Protein AF-A0A2T5PGL6-F1 (afdb_monomer)

Foldseek 3Di:
DPPPVVVVVVPPPPPPPPPDPDPPDCDVVNLVLLVVLVVLLVVLAQCACVQPVDPVSVVVQSVVLSVLCSNLVPDDVQLQVQLSVVSNVDPHNYGDRSNVSNVSSQDACVNVVHDHLVVLLVLLQQCLPPVNVLVRDHPFLLSVQLSVVLPSVCSNPDDPVVNSVSSVVSSSVSSRCVSVVHDHDGDDNNDDPDPDPDDPVVVVVVVVVVVCVVVVPDDD

pLDDT: mean 80.49, std 16.47, range [32.88, 95.62]

Mean predicted aligned error: 13.33 Å

Organism: Ectopseudomonas oleovorans (NCBI:txid301)

InterPro domains:
  IPR009731 Replication P-like [PF06992] (32-185)

Structure (mmCIF, N/CA/C/O backbone):
data_AF-A0A2T5PGL6-F1
#
_entry.id   AF-A0A2T5PGL6-F1
#
loop_
_atom_site.group_PDB
_atom_site.id
_atom_site.type_symbol
_atom_site.label_atom_id
_atom_site.label_alt_id
_atom_site.label_comp_id
_atom_site.label_asym_id
_atom_site.label_entity_id
_atom_site.label_seq_id
_atom_site.pdbx_PDB_ins_code
_atom_site.Cartn_x
_atom_site.Cartn_y
_atom_site.Cartn_z
_atom_site.occupancy
_atom_site.B_iso_or_equiv
_atom_site.auth_seq_id
_atom_site.auth_comp_id
_atom_site.auth_asym_id
_atom_site.auth_atom_id
_atom_site.pdbx_PDB_model_num
ATOM 1 N N . MET A 1 1 ? -2.803 -34.827 -37.663 1.00 51.19 1 MET A N 1
ATOM 2 C CA . MET A 1 1 ? -2.900 -34.856 -36.186 1.00 51.19 1 MET A CA 1
ATOM 3 C C . MET A 1 1 ? -2.126 -33.679 -35.578 1.00 51.19 1 MET A C 1
ATOM 5 O O . MET A 1 1 ? -1.251 -33.883 -34.753 1.00 51.19 1 MET A O 1
ATOM 9 N N . SER A 1 2 ? -2.423 -32.438 -35.993 1.00 50.16 2 SER A N 1
ATOM 10 C CA . SER A 1 2 ? -1.622 -31.255 -35.600 1.00 50.16 2 SER A CA 1
ATOM 11 C C . SER A 1 2 ? -2.455 -29.997 -35.328 1.00 50.16 2 SER A C 1
ATOM 13 O O . SER A 1 2 ? -1.902 -28.914 -35.253 1.00 50.16 2 SER A O 1
ATOM 15 N N . ARG A 1 3 ? -3.782 -30.121 -35.177 1.00 48.41 3 ARG A N 1
ATOM 16 C CA . ARG A 1 3 ? -4.683 -28.993 -34.851 1.00 48.41 3 ARG A CA 1
ATOM 17 C C . ARG A 1 3 ? -5.413 -29.131 -33.510 1.00 48.41 3 ARG A C 1
ATOM 19 O O . ARG A 1 3 ? -6.176 -28.250 -33.147 1.00 48.41 3 ARG A O 1
ATOM 26 N N . VAL A 1 4 ? -5.174 -30.217 -32.773 1.00 45.03 4 VAL A N 1
ATOM 27 C CA . VAL A 1 4 ? -5.806 -30.458 -31.460 1.00 45.03 4 VAL A CA 1
ATOM 28 C C . VAL A 1 4 ? -4.902 -29.992 -30.304 1.00 45.03 4 VAL A C 1
ATOM 30 O O . VAL A 1 4 ? -5.394 -29.662 -29.237 1.00 45.03 4 VAL A O 1
ATOM 33 N N . ILE A 1 5 ? -3.591 -29.845 -30.538 1.00 44.78 5 ILE A N 1
ATOM 34 C CA . ILE A 1 5 ? -2.598 -29.517 -29.495 1.00 44.78 5 ILE A CA 1
ATOM 35 C C . ILE A 1 5 ? -2.483 -27.993 -29.243 1.00 44.78 5 ILE A C 1
ATOM 37 O O . ILE A 1 5 ? -2.007 -27.566 -28.194 1.00 44.78 5 ILE A O 1
ATOM 41 N N . GLU A 1 6 ? -2.951 -27.140 -30.162 1.00 44.28 6 GLU A N 1
ATOM 42 C CA . GLU A 1 6 ? -2.894 -25.674 -29.989 1.00 44.28 6 GLU A CA 1
ATOM 43 C C . GLU A 1 6 ? -4.063 -25.094 -29.180 1.00 44.28 6 GLU A C 1
ATOM 45 O O . GLU A 1 6 ? -3.918 -24.026 -28.590 1.00 44.28 6 GLU A O 1
ATOM 50 N N . LEU A 1 7 ? -5.194 -25.801 -29.078 1.00 40.72 7 LEU A N 1
ATOM 51 C CA . LEU A 1 7 ? -6.359 -25.322 -28.323 1.00 40.72 7 LEU A CA 1
ATOM 52 C C . LEU A 1 7 ? -6.262 -25.619 -26.817 1.00 40.72 7 LEU A C 1
ATOM 54 O O . LEU A 1 7 ? -6.782 -24.850 -26.013 1.00 40.72 7 LEU A O 1
ATOM 58 N N . GLU A 1 8 ? -5.520 -26.652 -26.408 1.00 38.44 8 GLU A N 1
ATOM 59 C CA . GLU A 1 8 ? -5.299 -26.964 -24.984 1.00 38.44 8 GLU A CA 1
ATOM 60 C C . GLU A 1 8 ? -4.282 -26.028 -24.306 1.00 38.44 8 GLU A C 1
ATOM 62 O O . GLU A 1 8 ? -4.299 -25.864 -23.087 1.00 38.44 8 GLU A O 1
ATOM 67 N N . ARG A 1 9 ? -3.430 -25.337 -25.077 1.00 43.41 9 ARG A N 1
ATOM 68 C CA . ARG A 1 9 ? -2.459 -24.369 -24.532 1.00 43.41 9 ARG A CA 1
ATOM 69 C C . ARG A 1 9 ? -3.067 -23.010 -24.174 1.00 43.41 9 ARG A C 1
ATOM 71 O O . ARG A 1 9 ? -2.476 -22.287 -23.376 1.00 43.41 9 ARG A O 1
ATOM 78 N N . ALA A 1 10 ? -4.242 -22.674 -24.703 1.00 38.12 10 ALA A N 1
ATOM 79 C CA . ALA A 1 10 ? -4.911 -21.398 -24.432 1.00 38.12 10 ALA A CA 1
ATOM 80 C C . ALA A 1 10 ? -5.815 -21.422 -23.182 1.00 38.12 10 ALA A C 1
ATOM 82 O O . ALA A 1 10 ? -6.184 -20.366 -22.676 1.00 38.12 10 ALA A O 1
ATOM 83 N N . ALA A 1 11 ? -6.145 -22.604 -22.651 1.00 35.25 11 ALA A N 1
ATOM 84 C CA . ALA A 1 11 ? -7.050 -22.745 -21.507 1.00 35.25 11 ALA A CA 1
ATOM 85 C C . ALA A 1 11 ? -6.356 -22.650 -20.133 1.00 35.25 11 ALA A C 1
ATOM 87 O O . ALA A 1 11 ? -7.033 -22.528 -19.117 1.00 35.25 11 ALA A O 1
ATOM 88 N N . ASN A 1 12 ? -5.018 -22.664 -20.079 1.00 35.62 12 ASN A N 1
ATOM 89 C CA . ASN A 1 12 ? -4.274 -22.777 -18.816 1.00 35.62 12 ASN A CA 1
ATOM 90 C C . ASN A 1 12 ? -3.687 -21.449 -18.288 1.00 35.62 12 ASN A C 1
ATOM 92 O O . ASN A 1 12 ? -2.804 -21.455 -17.435 1.00 35.62 12 ASN A O 1
ATOM 96 N N . LEU A 1 13 ? -4.160 -20.301 -18.792 1.00 41.66 13 LEU A N 1
ATOM 97 C CA . LEU A 1 13 ? -3.707 -18.959 -18.379 1.00 41.66 13 LEU A CA 1
ATOM 98 C C . LEU A 1 13 ? -4.723 -18.187 -17.517 1.00 41.66 13 LEU A C 1
ATOM 100 O O . LEU A 1 13 ? -4.484 -17.032 -17.174 1.00 41.66 13 LEU A O 1
ATOM 104 N N . VAL A 1 14 ? -5.834 -18.813 -17.115 1.00 40.72 14 VAL A N 1
ATOM 105 C CA . VAL A 1 14 ? -6.852 -18.190 -16.248 1.00 40.72 14 VAL A CA 1
ATOM 106 C C . VAL A 1 14 ? -7.160 -19.100 -15.061 1.00 40.72 14 VAL A C 1
ATOM 108 O O . VAL A 1 14 ? -8.258 -19.622 -14.930 1.00 40.72 14 VAL A O 1
ATOM 111 N N . ALA A 1 15 ? -6.176 -19.323 -14.189 1.00 37.81 15 ALA A N 1
ATOM 112 C CA . ALA A 1 15 ? -6.417 -19.950 -12.886 1.00 37.81 15 ALA A CA 1
ATOM 113 C C . ALA A 1 15 ? -5.303 -19.649 -11.869 1.00 37.81 15 ALA A C 1
ATOM 115 O O . ALA A 1 15 ? -4.830 -20.538 -11.171 1.00 37.81 15 ALA A O 1
ATOM 116 N N . THR A 1 16 ? -4.897 -18.384 -11.733 1.00 36.03 16 THR A N 1
ATOM 117 C CA . THR A 1 16 ? -4.175 -17.932 -10.528 1.00 36.03 16 THR A CA 1
ATOM 118 C C . THR A 1 16 ? -5.110 -17.100 -9.658 1.00 36.03 16 THR A C 1
ATOM 120 O O . THR A 1 16 ? -4.801 -15.983 -9.250 1.00 36.03 16 THR A O 1
ATOM 123 N N . SER A 1 17 ? -6.304 -17.629 -9.377 1.00 34.47 17 SER A N 1
ATOM 124 C CA . SER A 1 17 ? -7.109 -17.129 -8.267 1.00 34.47 17 SER A CA 1
ATOM 125 C C . SER A 1 17 ? -6.422 -17.572 -6.978 1.00 34.47 17 SER A C 1
ATOM 127 O O . SER A 1 17 ? -6.567 -18.717 -6.550 1.00 34.47 17 SER A O 1
ATOM 129 N N . LYS A 1 18 ? -5.631 -16.666 -6.390 1.00 34.81 18 LYS A N 1
ATOM 130 C CA . LYS A 1 18 ? -5.120 -16.776 -5.019 1.00 34.81 18 LYS A CA 1
ATOM 131 C C . LYS A 1 18 ? -6.277 -17.281 -4.140 1.00 34.81 18 LYS A C 1
ATOM 133 O O . LYS A 1 18 ? -7.328 -16.635 -4.154 1.00 34.81 18 LYS A O 1
ATOM 138 N N . PRO A 1 19 ? -6.153 -18.432 -3.451 1.00 32.88 19 PRO A N 1
ATOM 139 C CA . PRO A 1 19 ? -7.242 -18.936 -2.632 1.00 32.88 19 PRO A CA 1
ATOM 140 C C . PRO A 1 19 ? -7.585 -17.863 -1.603 1.00 32.88 19 PRO A C 1
ATOM 142 O O . PRO A 1 19 ? -6.722 -17.399 -0.855 1.00 32.88 19 PRO A O 1
ATOM 145 N N . MET A 1 20 ? -8.843 -17.422 -1.633 1.00 34.47 20 MET A N 1
ATOM 146 C CA . MET A 1 20 ? -9.409 -16.526 -0.634 1.00 34.47 20 MET A CA 1
ATOM 147 C C . MET A 1 20 ? -9.112 -17.152 0.733 1.00 34.47 20 MET A C 1
ATOM 149 O O . MET A 1 20 ? -9.425 -18.335 0.908 1.00 34.47 20 MET A O 1
ATOM 153 N N . PRO A 1 21 ? -8.450 -16.447 1.670 1.00 42.75 21 PRO A N 1
ATOM 154 C CA . PRO A 1 21 ? -8.055 -17.068 2.920 1.00 42.75 21 PRO A CA 1
ATOM 155 C C . PRO A 1 21 ? -9.317 -17.572 3.614 1.00 42.75 21 PRO A C 1
ATOM 157 O O . PRO A 1 21 ? -10.236 -16.803 3.907 1.00 42.75 21 PRO A O 1
ATOM 160 N N . ALA A 1 22 ? -9.368 -18.893 3.814 1.00 43.53 22 ALA A N 1
ATOM 161 C CA . ALA A 1 22 ? -10.395 -19.556 4.595 1.00 43.53 22 ALA A CA 1
ATOM 162 C C . ALA A 1 22 ? -10.584 -18.782 5.900 1.00 43.53 22 ALA A C 1
ATOM 164 O O . ALA A 1 22 ? -9.604 -18.317 6.480 1.00 43.53 22 ALA A O 1
ATOM 165 N N . ARG A 1 23 ? -11.846 -18.625 6.312 1.00 45.38 23 ARG A N 1
ATOM 166 C CA . ARG A 1 23 ? -12.312 -17.878 7.488 1.00 45.38 23 ARG A CA 1
ATOM 167 C C . ARG A 1 23 ? -11.459 -18.245 8.713 1.00 45.38 23 ARG A C 1
ATOM 169 O O . ARG A 1 23 ? -11.779 -19.189 9.430 1.00 45.38 23 ARG A O 1
ATOM 176 N N . ARG A 1 24 ? -10.333 -17.548 8.904 1.00 55.72 24 ARG A N 1
ATOM 177 C CA . ARG A 1 24 ? -9.381 -17.797 9.989 1.00 55.72 24 ARG A CA 1
ATOM 178 C C . ARG A 1 24 ? -10.130 -17.487 11.271 1.00 55.72 24 ARG A C 1
ATOM 180 O O . ARG A 1 24 ? -10.604 -16.365 11.450 1.00 55.72 24 ARG A O 1
ATOM 187 N N . GLN A 1 25 ? -10.312 -18.502 12.110 1.00 47.00 25 GLN A N 1
ATOM 188 C CA . GLN A 1 25 ? -10.822 -18.289 13.455 1.00 47.00 25 GLN A CA 1
ATOM 189 C C . GLN A 1 25 ? -9.898 -17.271 14.125 1.00 47.00 25 GLN A C 1
ATOM 191 O O . GLN A 1 25 ? -8.678 -17.352 13.990 1.00 47.00 25 GLN A O 1
ATOM 196 N N . VAL A 1 26 ? -10.500 -16.249 14.727 1.00 56.16 26 VAL A N 1
ATOM 197 C CA . VAL A 1 26 ? -9.771 -15.158 15.370 1.00 56.16 26 VAL A CA 1
ATOM 198 C C . VAL A 1 26 ? -9.035 -15.768 16.552 1.00 56.16 26 VAL A C 1
ATOM 200 O O . VAL A 1 26 ? -9.666 -16.137 17.537 1.00 56.16 26 VAL A O 1
ATOM 203 N N . ASP A 1 27 ? -7.724 -15.921 16.414 1.00 64.25 27 ASP A N 1
ATOM 204 C CA . ASP A 1 27 ? -6.874 -16.471 17.461 1.00 64.25 27 ASP A CA 1
ATOM 205 C C . ASP A 1 27 ? -6.864 -15.527 18.676 1.00 64.25 27 ASP A C 1
ATOM 207 O O . ASP A 1 27 ? -6.972 -14.305 18.520 1.00 64.25 27 ASP A O 1
ATOM 211 N N . GLU A 1 28 ? -6.727 -16.058 19.889 1.00 65.56 28 GLU A N 1
ATOM 212 C CA . GLU A 1 28 ? -6.801 -15.267 21.129 1.00 65.56 28 GLU A CA 1
ATOM 213 C C . GLU A 1 28 ? -5.708 -14.183 21.177 1.00 65.56 28 GLU A C 1
ATOM 215 O O . GLU A 1 28 ? -5.952 -13.043 21.587 1.00 65.56 28 GLU A O 1
ATOM 220 N N . ALA A 1 29 ? -4.544 -14.486 20.596 1.00 69.00 29 ALA A N 1
ATOM 221 C CA . ALA A 1 29 ? -3.459 -13.536 20.368 1.00 69.00 29 ALA A CA 1
ATOM 222 C C . ALA A 1 29 ? -3.882 -12.330 19.501 1.00 69.00 29 ALA A 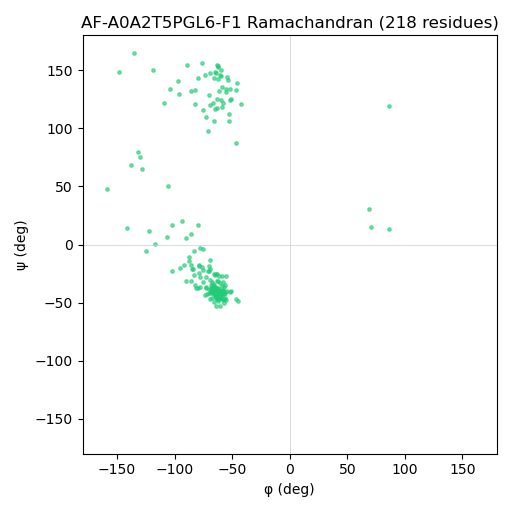C 1
ATOM 224 O O . ALA A 1 29 ? -3.480 -11.196 19.767 1.00 69.00 29 ALA A O 1
ATOM 225 N N . THR A 1 30 ? -4.755 -12.536 18.507 1.00 73.75 30 THR A N 1
ATOM 226 C CA . THR A 1 30 ? -5.302 -11.447 17.674 1.00 73.75 30 THR A CA 1
ATOM 227 C C . THR A 1 30 ? -6.187 -10.525 18.513 1.00 73.75 30 THR A C 1
ATOM 229 O O . THR A 1 30 ? -6.158 -9.303 18.360 1.00 73.75 30 THR A O 1
ATOM 232 N N . GLY A 1 31 ? -6.953 -11.101 19.443 1.00 78.75 31 GLY A N 1
ATOM 233 C CA . GLY A 1 31 ? -7.796 -10.351 20.367 1.00 78.75 31 GLY A CA 1
ATOM 234 C C . GLY A 1 31 ? -6.999 -9.425 21.288 1.00 78.75 31 GLY A C 1
ATOM 235 O O . GLY A 1 31 ? -7.444 -8.295 21.512 1.00 78.75 31 GLY A O 1
ATOM 236 N N . ALA A 1 32 ? -5.849 -9.877 21.794 1.00 84.19 32 ALA A N 1
ATOM 237 C CA . ALA A 1 32 ? -4.949 -9.078 22.627 1.00 84.19 32 ALA A CA 1
ATOM 238 C C . ALA A 1 32 ? -4.338 -7.899 21.854 1.00 84.19 32 ALA A C 1
ATOM 240 O O . ALA A 1 32 ? -4.471 -6.757 22.290 1.00 84.19 32 ALA A O 1
ATOM 241 N N . VAL A 1 33 ? -3.791 -8.145 20.658 1.00 85.94 33 VAL A N 1
ATOM 242 C CA . VAL A 1 33 ? -3.203 -7.084 19.816 1.00 85.94 33 VAL A CA 1
ATOM 243 C C . VAL A 1 33 ? -4.231 -6.001 19.488 1.00 85.94 33 VAL A C 1
ATOM 245 O O . VAL A 1 33 ? -3.937 -4.812 19.575 1.00 85.94 33 VAL A O 1
ATOM 248 N N . VAL A 1 34 ? -5.467 -6.387 19.158 1.00 88.62 34 VAL A N 1
ATOM 249 C CA . VAL A 1 34 ? -6.530 -5.412 18.873 1.00 88.62 34 VAL A CA 1
ATOM 250 C C . VAL A 1 34 ? -6.907 -4.594 20.112 1.00 88.62 34 VAL A C 1
ATOM 252 O O . VAL A 1 34 ? -7.203 -3.408 19.988 1.00 88.62 34 VAL A O 1
ATOM 255 N N . ASN A 1 35 ? -6.881 -5.188 21.305 1.00 91.00 35 ASN A N 1
ATOM 256 C CA . ASN A 1 35 ? -7.110 -4.438 22.541 1.00 91.00 35 ASN A CA 1
ATOM 257 C C . ASN A 1 35 ? -6.016 -3.405 22.800 1.00 91.00 35 ASN A C 1
ATOM 259 O O . ASN A 1 35 ? -6.330 -2.283 23.194 1.00 91.00 35 ASN A O 1
ATOM 263 N N . ASP A 1 36 ? -4.757 -3.763 22.558 1.00 90.81 36 ASP A N 1
ATOM 264 C CA . ASP A 1 36 ? -3.645 -2.827 22.705 1.00 90.81 36 ASP A CA 1
ATOM 265 C C . ASP A 1 36 ? -3.747 -1.687 21.687 1.00 90.81 36 ASP A C 1
ATOM 267 O O . ASP A 1 36 ? -3.580 -0.526 22.051 1.00 90.81 36 ASP A O 1
ATOM 271 N N . VAL A 1 37 ? -4.150 -1.988 20.447 1.00 91.38 37 VAL A N 1
ATOM 272 C CA . VAL A 1 37 ? -4.460 -0.966 19.434 1.00 91.38 37 VAL A CA 1
ATOM 273 C C . VAL A 1 37 ? -5.556 -0.020 19.918 1.00 91.38 37 VAL A C 1
ATOM 275 O O . VAL A 1 37 ? -5.397 1.193 19.835 1.00 91.38 37 VAL A O 1
ATOM 278 N N . ILE A 1 38 ? -6.662 -0.540 20.454 1.00 92.00 38 ILE A N 1
ATOM 279 C CA . ILE A 1 38 ? -7.749 0.298 20.980 1.00 92.00 38 ILE A CA 1
ATOM 280 C C . ILE A 1 38 ? -7.254 1.178 22.135 1.00 92.00 38 ILE A C 1
ATOM 282 O O . ILE A 1 38 ? -7.606 2.356 22.186 1.00 92.00 38 ILE A O 1
ATOM 286 N N . ARG A 1 39 ? -6.407 0.647 23.026 1.00 91.88 39 ARG A N 1
ATOM 287 C CA . ARG A 1 39 ? -5.813 1.415 24.129 1.00 91.88 39 ARG A CA 1
ATOM 288 C C . ARG A 1 39 ? -4.924 2.552 23.615 1.00 91.88 39 ARG A C 1
ATOM 290 O O . ARG A 1 39 ? -5.033 3.671 24.105 1.00 91.88 39 ARG A O 1
ATOM 297 N N . GLU A 1 40 ? -4.093 2.297 22.607 1.00 91.75 40 GLU A N 1
ATOM 298 C CA . GLU A 1 40 ? -3.277 3.33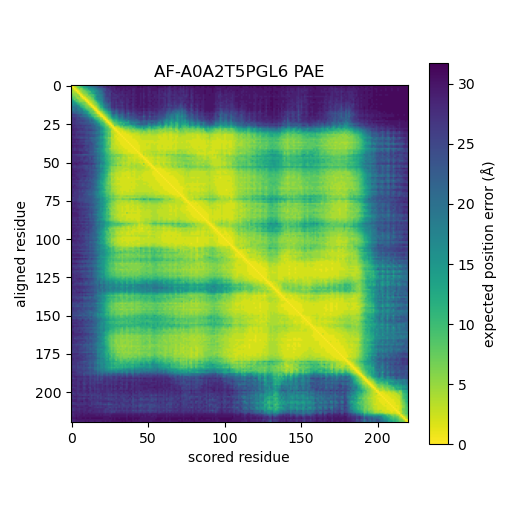4 21.957 1.00 91.75 40 GLU A CA 1
ATOM 299 C C . GLU A 1 40 ? -4.148 4.405 21.282 1.00 91.75 40 GLU A C 1
ATOM 301 O O . GLU A 1 40 ? -3.864 5.596 21.404 1.00 91.75 40 GLU A O 1
ATOM 306 N N . LEU A 1 41 ? -5.252 4.019 20.629 1.00 91.50 41 LEU A N 1
ATOM 307 C CA . LEU A 1 41 ? -6.203 4.981 20.058 1.00 91.50 41 LEU A CA 1
ATOM 308 C C . LEU A 1 41 ? -6.827 5.865 21.148 1.00 91.50 41 LEU A C 1
ATOM 310 O O . LEU A 1 41 ? -6.934 7.074 20.970 1.00 91.50 41 LEU A O 1
ATOM 314 N N . GLN A 1 42 ? -7.200 5.294 22.292 1.00 91.12 42 GLN A N 1
ATOM 315 C CA . GLN A 1 42 ? -7.724 6.067 23.423 1.00 91.12 42 GLN A CA 1
ATOM 316 C C . GLN A 1 42 ? -6.691 7.035 24.021 1.00 91.12 42 GLN A C 1
ATOM 318 O O . GLN A 1 42 ? -7.084 8.034 24.621 1.00 91.12 42 GLN A O 1
ATOM 323 N N . ALA A 1 43 ? -5.394 6.752 23.866 1.00 90.38 43 ALA A N 1
ATOM 324 C CA . ALA A 1 43 ? -4.317 7.640 24.293 1.00 90.38 43 ALA A CA 1
ATOM 325 C C . ALA A 1 43 ? -4.016 8.752 23.271 1.00 90.38 43 ALA A C 1
ATOM 327 O O . ALA A 1 43 ? -3.674 9.863 23.668 1.00 90.38 43 ALA A O 1
ATOM 328 N N . CYS A 1 44 ? -4.138 8.469 21.968 1.00 88.69 44 CYS A N 1
ATOM 329 C CA . CYS A 1 44 ? -3.839 9.438 20.906 1.00 88.69 44 CYS A CA 1
ATOM 330 C C . CYS A 1 44 ? -4.974 10.446 20.673 1.00 88.69 44 CYS A C 1
ATOM 332 O O . CYS A 1 44 ? -4.711 11.608 20.382 1.00 88.69 44 CYS A O 1
ATOM 334 N N . TYR A 1 45 ? -6.229 10.006 20.776 1.00 90.06 45 TYR A N 1
ATOM 335 C CA . TYR A 1 45 ? -7.403 10.811 20.434 1.00 90.06 45 TYR A CA 1
ATOM 336 C C . TYR A 1 45 ? -8.088 11.309 21.700 1.00 90.06 45 TYR A C 1
ATOM 338 O O . TYR A 1 45 ? -8.317 10.525 22.604 1.00 90.06 45 TYR A O 1
ATOM 346 N N . THR A 1 46 ? -8.465 12.582 21.795 1.00 89.31 46 THR A N 1
ATOM 347 C CA . THR A 1 46 ? -9.099 13.135 23.011 1.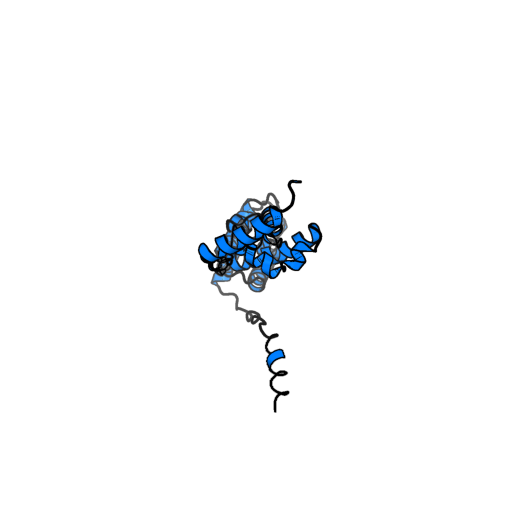00 89.31 46 THR A CA 1
ATOM 348 C C . THR A 1 46 ? -10.616 12.915 23.032 1.00 89.31 46 THR A C 1
ATOM 350 O O . THR A 1 46 ? -11.198 12.688 24.094 1.00 89.31 46 THR A O 1
ATOM 353 N N . ALA A 1 47 ? -11.268 12.899 21.865 1.00 91.19 47 ALA A N 1
ATOM 354 C CA . ALA A 1 47 ? -12.718 12.750 21.722 1.00 91.19 47 ALA A CA 1
ATOM 355 C C . ALA A 1 47 ? -13.172 11.293 21.499 1.00 91.19 47 ALA A C 1
ATOM 357 O O . ALA A 1 47 ? -14.288 11.050 21.034 1.00 91.19 47 ALA A O 1
ATOM 358 N N . TRP A 1 48 ? -12.355 10.292 21.854 1.00 87.62 48 TRP A N 1
ATOM 359 C CA . TRP A 1 48 ? -12.698 8.874 21.651 1.00 87.62 48 TRP A CA 1
ATOM 360 C C . TRP A 1 48 ? -14.006 8.462 22.344 1.00 87.62 48 TRP A C 1
ATOM 362 O O . TRP A 1 48 ? -14.746 7.636 21.813 1.00 87.62 48 TRP A O 1
ATOM 372 N N . ARG A 1 49 ? -14.337 9.074 23.492 1.00 88.75 49 ARG A N 1
ATOM 373 C CA . ARG A 1 49 ? -15.586 8.810 24.234 1.00 88.75 49 ARG A CA 1
ATOM 374 C C . ARG A 1 49 ? -16.843 9.184 23.453 1.00 88.75 49 ARG A C 1
ATOM 376 O O . ARG A 1 49 ? -17.896 8.618 23.708 1.00 88.75 49 ARG A O 1
ATOM 383 N N . GLN A 1 50 ? -16.749 10.119 22.507 1.00 89.50 50 GLN A N 1
ATOM 384 C CA . GLN A 1 50 ? -17.878 10.457 21.638 1.00 89.50 50 GLN A CA 1
ATOM 385 C C . GLN A 1 50 ? -18.105 9.379 20.571 1.00 89.50 50 GLN A C 1
ATOM 387 O O . GLN A 1 50 ? -19.242 9.126 20.187 1.00 89.50 50 GLN A O 1
ATOM 392 N N . ALA A 1 51 ? -17.036 8.716 20.117 1.00 85.12 51 ALA A N 1
ATOM 393 C CA . ALA A 1 51 ? -17.125 7.610 19.166 1.00 85.12 51 ALA A CA 1
ATOM 394 C C . ALA A 1 51 ? -17.567 6.296 19.837 1.00 85.12 51 ALA A C 1
ATOM 396 O O . ALA A 1 51 ? -18.323 5.527 19.242 1.00 85.12 51 ALA A O 1
ATOM 397 N N . TRP A 1 52 ? -17.112 6.047 21.071 1.00 89.62 52 TRP A N 1
ATOM 398 C CA . TRP A 1 52 ? -17.419 4.841 21.850 1.00 89.62 52 TRP A CA 1
ATOM 399 C C . TRP A 1 52 ? -17.859 5.213 23.278 1.00 89.62 52 TRP A C 1
ATOM 401 O O . TRP A 1 52 ? -17.043 5.161 24.202 1.00 89.62 52 TRP A O 1
ATOM 411 N N . PRO A 1 53 ? -19.126 5.627 23.467 1.00 88.06 53 PRO A N 1
ATOM 412 C CA . PRO A 1 53 ? -19.622 6.095 24.763 1.00 88.06 53 PRO A CA 1
ATOM 413 C C . PRO A 1 53 ? -19.818 4.972 25.790 1.00 88.06 53 PRO A C 1
ATOM 415 O O . PRO A 1 53 ? -19.726 5.221 26.990 1.00 88.06 53 PRO A O 1
ATOM 418 N N . ASP A 1 54 ? -20.085 3.749 25.334 1.00 93.06 54 ASP A N 1
ATOM 419 C CA . ASP A 1 54 ? -20.371 2.590 26.174 1.00 93.06 54 ASP A CA 1
ATOM 420 C C . ASP A 1 54 ? -19.616 1.332 25.713 1.00 93.06 54 ASP A C 1
ATOM 422 O O . ASP A 1 54 ? -19.135 1.231 24.577 1.00 93.06 54 ASP A O 1
ATOM 426 N N . ASP A 1 55 ? -19.559 0.326 26.589 1.00 90.06 55 ASP A N 1
ATOM 427 C CA . ASP A 1 55 ? -18.859 -0.931 26.310 1.00 90.06 55 ASP A CA 1
ATOM 428 C C . ASP A 1 55 ? -19.448 -1.689 25.113 1.00 90.06 55 ASP A C 1
ATOM 430 O O . ASP A 1 55 ? -18.723 -2.431 24.442 1.00 90.06 55 ASP A O 1
ATOM 434 N N . LYS A 1 56 ? -20.743 -1.527 24.789 1.00 92.31 56 LYS A N 1
ATOM 435 C CA . LYS A 1 56 ? -21.312 -2.178 23.597 1.00 92.31 56 LYS A CA 1
ATOM 436 C C . LYS A 1 56 ? -20.795 -1.512 22.328 1.00 92.31 56 LYS A C 1
ATOM 438 O O . LYS A 1 56 ? -20.419 -2.236 21.404 1.00 92.31 56 LYS A O 1
ATOM 443 N N . ALA A 1 57 ? -20.719 -0.179 22.283 1.00 90.62 57 ALA A N 1
ATOM 444 C CA . ALA A 1 57 ? -20.136 0.547 21.154 1.00 90.62 57 ALA A CA 1
ATOM 445 C C . ALA A 1 57 ? -18.651 0.205 20.960 1.00 90.62 57 ALA A C 1
ATOM 447 O O . ALA A 1 57 ? -18.226 -0.083 19.837 1.00 90.62 57 ALA A O 1
ATOM 448 N N . LEU A 1 58 ? -17.876 0.139 22.049 1.00 91.25 58 LEU A N 1
ATOM 449 C CA . LEU A 1 58 ? -16.463 -0.238 21.991 1.00 91.25 58 LEU A CA 1
ATOM 450 C C . LEU A 1 58 ? -16.278 -1.677 21.483 1.00 91.25 58 LEU A C 1
ATOM 452 O O . LEU A 1 58 ? -15.460 -1.936 20.598 1.00 91.25 58 LEU A O 1
ATOM 456 N N . ASN A 1 59 ? -17.086 -2.620 21.977 1.00 91.69 59 ASN A N 1
ATOM 457 C CA . ASN A 1 59 ? -17.053 -4.009 21.517 1.00 91.69 59 ASN A CA 1
ATOM 458 C C . ASN A 1 59 ? -17.516 -4.164 20.060 1.00 91.69 59 ASN A C 1
ATOM 460 O O . ASN A 1 59 ? -16.990 -5.014 19.334 1.00 91.69 59 ASN A O 1
ATOM 464 N N . ALA A 1 60 ? -18.474 -3.354 19.604 1.00 92.06 60 ALA A N 1
ATOM 465 C CA . ALA A 1 60 ? -18.887 -3.322 18.204 1.00 92.06 60 ALA A 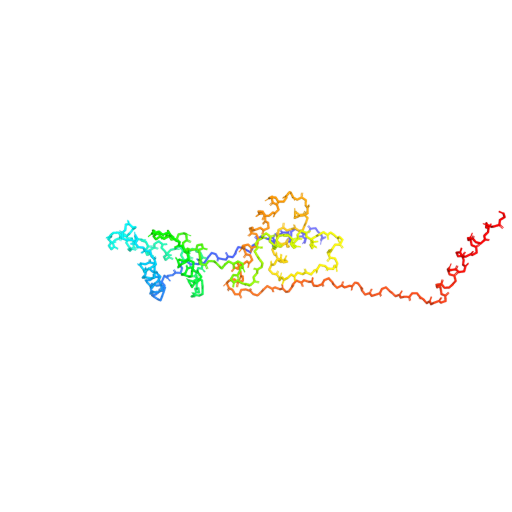CA 1
ATOM 466 C C . ALA A 1 60 ? -17.742 -2.836 17.301 1.00 92.06 60 ALA A C 1
ATOM 468 O O . ALA A 1 60 ? -17.456 -3.467 16.279 1.00 92.06 60 ALA A O 1
ATOM 469 N N . TYR A 1 61 ? -17.032 -1.780 17.713 1.00 91.88 61 TYR A N 1
ATOM 470 C CA . TYR A 1 61 ? -15.837 -1.315 17.014 1.00 91.88 61 TYR A CA 1
ATOM 471 C C . TYR A 1 61 ? -14.741 -2.381 16.996 1.00 91.88 61 TYR A C 1
ATOM 473 O O . TYR A 1 61 ? -14.215 -2.685 15.929 1.00 91.88 61 TYR A O 1
ATOM 481 N N . ARG A 1 62 ? -14.458 -3.025 18.135 1.00 91.44 62 ARG A N 1
ATOM 482 C CA . ARG A 1 62 ? -13.478 -4.117 18.231 1.00 91.44 62 ARG A CA 1
ATOM 483 C C . ARG A 1 62 ? -13.780 -5.250 17.251 1.00 91.44 62 ARG A C 1
ATOM 485 O O . ARG A 1 62 ? -12.890 -5.682 16.524 1.00 91.44 62 ARG A O 1
ATOM 492 N N . LYS A 1 63 ? -15.033 -5.715 17.192 1.00 91.38 63 LYS A N 1
ATOM 493 C CA . LYS A 1 63 ? -15.461 -6.756 16.240 1.00 91.38 63 LYS A CA 1
ATOM 494 C C . LYS A 1 63 ? -15.287 -6.305 14.791 1.00 91.38 63 LYS A C 1
ATOM 496 O O . LYS A 1 63 ? -14.794 -7.076 13.971 1.00 91.38 63 LYS A O 1
ATOM 501 N N . SER A 1 64 ? -15.670 -5.065 14.488 1.00 92.00 64 SER A N 1
ATOM 502 C CA . SER A 1 64 ? -15.484 -4.467 13.162 1.00 92.00 64 SER A CA 1
ATOM 503 C C . SER A 1 64 ? -14.005 -4.407 12.779 1.00 92.00 64 SER A C 1
ATOM 505 O O . SER A 1 64 ? -13.638 -4.785 11.671 1.00 92.00 64 SER A O 1
ATOM 507 N N . LEU A 1 65 ? -13.144 -4.023 13.720 1.00 91.62 65 LEU A N 1
ATOM 508 C CA . LEU A 1 65 ? -11.710 -3.907 13.509 1.00 91.62 65 LEU A CA 1
ATOM 509 C C . LEU A 1 65 ? -11.046 -5.266 13.268 1.00 91.62 65 LEU A C 1
ATOM 511 O O . LEU A 1 65 ? -10.305 -5.411 12.301 1.00 91.62 65 LEU A O 1
ATOM 515 N N . ILE A 1 66 ? -11.373 -6.278 14.076 1.00 90.38 66 ILE A N 1
ATOM 516 C CA . ILE A 1 66 ? -10.906 -7.660 13.871 1.00 90.38 66 ILE A CA 1
ATOM 517 C C . ILE A 1 66 ? -11.310 -8.158 12.484 1.00 90.38 66 ILE A C 1
ATOM 519 O O . ILE A 1 66 ? -10.489 -8.711 11.752 1.00 90.38 66 ILE A O 1
ATOM 523 N N . LYS A 1 67 ? -12.575 -7.943 12.106 1.00 90.19 67 LYS A N 1
ATOM 524 C CA . LYS A 1 67 ? -13.081 -8.343 10.794 1.00 90.19 67 LYS A CA 1
ATOM 525 C C . LYS A 1 67 ? -12.319 -7.633 9.676 1.00 90.19 67 LYS A C 1
ATOM 527 O O . LYS A 1 67 ? -11.904 -8.283 8.725 1.00 90.19 67 LYS A O 1
ATOM 532 N N . ALA A 1 68 ? -12.093 -6.330 9.812 1.00 90.19 68 ALA A N 1
ATOM 533 C CA . ALA A 1 68 ? -11.400 -5.534 8.811 1.00 90.19 68 ALA A CA 1
ATOM 534 C C . ALA A 1 68 ? -9.913 -5.921 8.684 1.00 90.19 68 ALA A C 1
ATOM 536 O O . ALA A 1 68 ? -9.394 -5.976 7.573 1.00 90.19 68 ALA A O 1
ATOM 537 N N . PHE A 1 69 ? -9.242 -6.258 9.791 1.00 89.25 69 PHE A N 1
ATOM 538 C CA . PHE A 1 69 ? -7.875 -6.796 9.778 1.00 89.25 69 PHE A CA 1
ATOM 539 C C . PHE A 1 69 ? -7.811 -8.154 9.078 1.00 89.25 69 PHE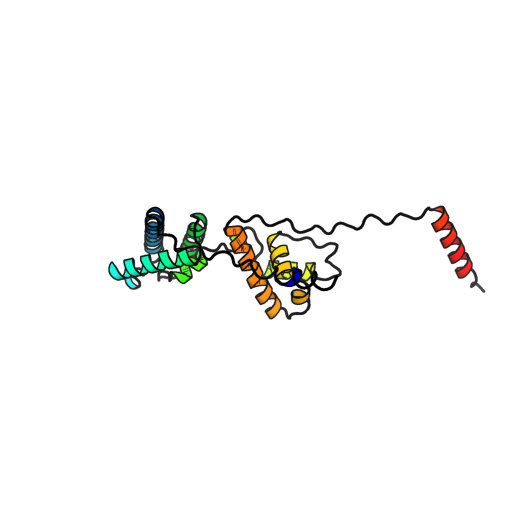 A C 1
ATOM 541 O O . PHE A 1 69 ? -6.942 -8.361 8.233 1.00 89.25 69 PHE A O 1
ATOM 548 N N . ALA A 1 70 ? -8.764 -9.046 9.364 1.00 86.88 70 ALA A N 1
ATOM 549 C CA . ALA A 1 70 ? -8.848 -10.345 8.707 1.00 86.88 70 ALA A CA 1
ATOM 550 C C . ALA A 1 70 ? -9.132 -10.220 7.199 1.00 86.88 70 ALA A C 1
ATOM 552 O O . ALA A 1 70 ? -8.485 -10.891 6.399 1.00 86.88 70 ALA A O 1
ATOM 553 N N . GLU A 1 71 ? -10.061 -9.343 6.802 1.00 87.50 71 GLU A N 1
ATOM 554 C CA . GLU A 1 71 ? -10.404 -9.083 5.394 1.00 87.50 71 GLU A CA 1
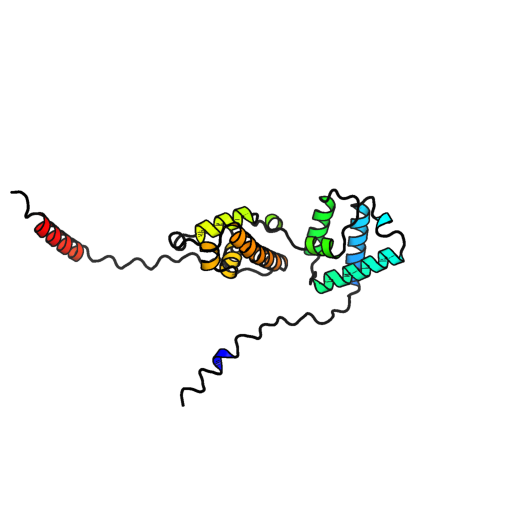ATOM 555 C C . GLU A 1 71 ? -9.240 -8.448 4.617 1.00 87.50 71 GLU A C 1
ATOM 557 O O . GLU A 1 71 ? -9.024 -8.779 3.453 1.00 87.50 71 GLU A O 1
ATOM 562 N N . ALA A 1 72 ? -8.467 -7.567 5.256 1.00 84.44 72 ALA A N 1
ATOM 563 C CA . ALA A 1 72 ? -7.306 -6.923 4.645 1.00 84.44 72 ALA A CA 1
ATOM 564 C C . ALA A 1 72 ? -6.021 -7.763 4.699 1.00 84.44 72 ALA A C 1
ATOM 566 O O . ALA A 1 72 ? -5.019 -7.360 4.114 1.00 84.44 72 ALA A O 1
ATOM 567 N N . GLY A 1 73 ? -6.040 -8.914 5.381 1.00 82.62 73 GLY A N 1
ATOM 568 C CA . GLY A 1 73 ? -4.872 -9.781 5.524 1.00 82.62 73 GLY A CA 1
ATOM 569 C C . GLY A 1 73 ? -3.767 -9.188 6.398 1.00 82.62 73 GLY A C 1
ATOM 570 O O . GLY A 1 73 ? -2.600 -9.486 6.168 1.00 82.62 73 GLY A O 1
ATOM 571 N N . ILE A 1 74 ? -4.114 -8.359 7.389 1.00 83.62 74 ILE A N 1
ATOM 572 C CA . ILE A 1 74 ? -3.140 -7.817 8.343 1.00 83.62 74 ILE A CA 1
ATOM 573 C C . ILE A 1 74 ? -2.718 -8.939 9.291 1.00 83.62 74 ILE A C 1
ATOM 575 O O . ILE A 1 74 ? -3.513 -9.398 10.113 1.00 83.62 74 ILE A O 1
ATOM 579 N N . THR A 1 75 ? -1.479 -9.404 9.157 1.00 79.62 75 THR A N 1
ATOM 580 C CA . THR A 1 75 ? -0.960 -10.560 9.905 1.00 79.62 75 THR A CA 1
ATOM 581 C C . THR A 1 75 ? 0.316 -10.265 10.679 1.00 79.62 75 THR A C 1
ATOM 583 O O . THR A 1 75 ? 0.777 -11.134 11.414 1.00 79.62 75 THR A O 1
ATOM 586 N N . THR A 1 76 ? 0.908 -9.076 10.529 1.00 82.00 76 THR A N 1
ATOM 587 C CA . THR A 1 76 ? 2.194 -8.744 11.156 1.00 82.00 76 THR A CA 1
ATOM 588 C C . THR A 1 76 ? 2.081 -7.571 12.127 1.00 82.00 76 THR A C 1
ATOM 590 O O . THR A 1 76 ? 1.259 -6.668 11.969 1.00 82.00 76 THR A O 1
ATOM 593 N N . LEU A 1 77 ? 2.937 -7.570 13.154 1.00 84.25 77 LEU A N 1
ATOM 594 C CA . LEU A 1 77 ? 3.000 -6.474 14.124 1.00 84.25 77 LEU A CA 1
ATOM 595 C C . LEU A 1 77 ? 3.516 -5.171 13.488 1.00 84.25 77 LEU A C 1
ATOM 597 O O . LEU A 1 77 ? 3.083 -4.090 13.874 1.00 84.25 77 LEU A O 1
ATOM 601 N N . GLU A 1 78 ? 4.401 -5.264 12.493 1.00 84.00 78 GLU A N 1
ATOM 602 C CA . GLU A 1 78 ? 4.920 -4.104 11.752 1.00 84.00 78 GLU A CA 1
ATOM 603 C C . GLU A 1 78 ? 3.805 -3.327 11.040 1.00 84.00 78 GLU A C 1
ATOM 605 O O . GLU A 1 78 ? 3.741 -2.103 11.144 1.00 84.00 78 GLU A O 1
ATOM 610 N N . GLN A 1 79 ? 2.839 -4.026 10.434 1.00 85.31 79 GLN A N 1
ATOM 611 C CA . GLN A 1 79 ? 1.656 -3.392 9.841 1.00 85.31 79 GLN A CA 1
ATOM 612 C C . GLN A 1 79 ? 0.863 -2.579 10.879 1.00 85.31 79 GLN A C 1
ATOM 614 O O . GLN A 1 79 ? 0.418 -1.464 10.609 1.00 85.31 79 GLN A O 1
ATOM 619 N N . VAL A 1 80 ? 0.722 -3.088 12.105 1.00 88.56 80 VAL A N 1
ATOM 620 C CA . VAL A 1 80 ? 0.064 -2.351 13.196 1.00 88.56 80 VAL A CA 1
ATOM 621 C C . VAL A 1 80 ? 0.899 -1.141 13.633 1.00 88.56 80 VAL A C 1
ATOM 623 O O . VAL A 1 80 ? 0.343 -0.069 13.877 1.00 88.56 80 VAL A O 1
ATOM 626 N N . ARG A 1 81 ? 2.231 -1.268 13.678 1.00 87.88 81 ARG A N 1
ATOM 627 C CA . ARG A 1 81 ? 3.143 -0.165 14.026 1.00 87.88 81 ARG A CA 1
ATOM 628 C C . ARG A 1 81 ? 3.037 1.002 13.044 1.00 87.88 81 ARG A C 1
ATOM 630 O O . ARG A 1 81 ? 2.974 2.144 13.501 1.00 87.88 81 ARG A O 1
ATOM 637 N N . TYR A 1 82 ? 2.926 0.740 11.738 1.00 87.88 82 TYR A N 1
ATOM 638 C CA . TYR A 1 82 ? 2.695 1.794 10.738 1.00 87.88 82 TYR A CA 1
ATOM 639 C C . TYR A 1 82 ? 1.412 2.578 11.022 1.00 87.88 82 TYR A C 1
ATOM 641 O O . TYR A 1 82 ? 1.413 3.813 10.986 1.00 87.88 82 TYR A O 1
ATOM 649 N N . ALA A 1 83 ? 0.337 1.875 11.391 1.00 89.94 83 ALA A N 1
ATOM 650 C CA . ALA A 1 83 ? -0.915 2.520 11.754 1.00 89.94 83 ALA A CA 1
ATOM 651 C C . ALA A 1 83 ? -0.765 3.399 12.999 1.00 89.94 83 ALA A C 1
ATOM 653 O O . ALA A 1 83 ? -1.208 4.545 12.984 1.00 89.94 83 ALA A O 1
ATOM 654 N N . MET A 1 84 ? -0.094 2.907 14.044 1.00 90.88 84 MET A N 1
ATOM 655 C CA . MET A 1 84 ? 0.102 3.660 15.289 1.00 90.88 84 MET A CA 1
ATOM 656 C C . MET A 1 84 ? 0.987 4.895 15.097 1.00 90.88 84 MET A C 1
ATOM 658 O O . MET A 1 84 ? 0.678 5.961 15.627 1.00 90.88 84 MET A O 1
ATOM 662 N N . GLN A 1 85 ? 2.054 4.798 14.297 1.00 89.19 85 GLN A N 1
ATOM 663 C CA . GLN A 1 85 ? 2.878 5.959 13.955 1.00 89.19 85 GLN A CA 1
ATOM 664 C C . GLN A 1 85 ? 2.044 7.042 13.262 1.00 89.19 85 GLN A C 1
ATOM 666 O O . GLN A 1 85 ? 2.190 8.225 13.564 1.00 89.19 85 GLN A O 1
ATOM 671 N N . ARG A 1 86 ? 1.134 6.635 12.373 1.00 89.38 86 ARG A N 1
ATOM 672 C CA . ARG A 1 86 ? 0.254 7.553 11.650 1.00 89.38 86 ARG A CA 1
ATOM 673 C C . ARG A 1 86 ? -0.845 8.137 12.534 1.00 89.38 86 ARG A C 1
ATOM 675 O O . ARG A 1 86 ? -1.129 9.321 12.406 1.00 89.38 86 ARG A O 1
ATOM 682 N N . CYS A 1 87 ? -1.398 7.358 13.466 1.00 90.44 87 CYS A N 1
ATOM 683 C CA . CYS A 1 87 ? -2.330 7.852 14.484 1.00 90.44 87 CYS A CA 1
ATOM 684 C C . CYS A 1 87 ? -1.726 8.997 15.303 1.00 90.44 87 CYS A C 1
ATOM 686 O O . CYS A 1 87 ? -2.402 9.987 15.543 1.00 90.44 87 CYS A O 1
ATOM 688 N N . ARG A 1 88 ? -0.445 8.897 15.679 1.00 88.81 88 ARG A N 1
ATOM 689 C CA . ARG A 1 88 ? 0.257 9.936 16.457 1.00 88.81 88 ARG A CA 1
ATOM 690 C C . ARG A 1 88 ? 0.530 11.219 15.669 1.00 88.81 88 ARG A C 1
ATOM 692 O O . ARG A 1 88 ? 0.756 12.262 16.267 1.00 88.81 88 ARG A O 1
ATOM 699 N N . GLN A 1 89 ? 0.561 11.132 14.341 1.00 88.38 89 GLN A N 1
ATOM 700 C CA . GLN A 1 89 ? 0.746 12.280 13.450 1.00 88.38 89 GLN A CA 1
ATOM 701 C C . GLN A 1 89 ? -0.587 12.902 13.007 1.00 88.38 89 GLN A C 1
ATOM 703 O O . GLN A 1 89 ? -0.595 14.027 12.510 1.00 88.38 89 GLN A O 1
ATOM 708 N N . ASP A 1 90 ? -1.702 12.179 13.142 1.00 88.12 90 ASP A N 1
ATOM 709 C CA . ASP A 1 90 ? -3.030 12.669 12.776 1.00 88.12 90 ASP A CA 1
ATOM 710 C C . ASP A 1 90 ? -3.512 13.664 13.837 1.00 88.12 90 ASP A C 1
ATOM 712 O O . ASP A 1 90 ? -3.752 13.297 14.980 1.00 88.12 90 ASP A O 1
ATOM 716 N N . ALA A 1 91 ? -3.690 14.927 13.452 1.00 83.81 91 ALA A N 1
ATOM 717 C CA . ALA A 1 91 ? -4.143 15.995 14.349 1.00 83.81 91 ALA A CA 1
ATOM 718 C C . ALA A 1 91 ? -5.668 15.990 14.593 1.00 83.81 91 ALA A C 1
ATOM 720 O O . ALA A 1 91 ? -6.237 17.003 14.991 1.00 83.81 91 ALA A O 1
ATOM 721 N N . ALA A 1 92 ? -6.355 14.890 14.280 1.00 88.69 92 ALA A N 1
ATOM 722 C CA . ALA A 1 92 ? -7.795 14.782 14.463 1.00 88.69 92 ALA A CA 1
ATOM 723 C C . ALA A 1 92 ? -8.132 14.481 15.928 1.00 88.69 92 ALA A C 1
ATOM 725 O O . ALA A 1 92 ? -7.463 13.672 16.560 1.00 88.69 92 ALA A O 1
ATOM 726 N N . ASP A 1 93 ? -9.222 15.051 16.442 1.00 87.75 93 ASP A N 1
ATOM 727 C CA . ASP A 1 93 ? -9.678 14.776 17.814 1.00 87.75 93 ASP A CA 1
ATOM 728 C C . ASP A 1 93 ? -10.417 13.432 17.938 1.00 87.75 93 ASP A C 1
ATOM 730 O O . ASP A 1 93 ? -10.475 12.829 19.014 1.00 87.75 93 ASP A O 1
ATOM 734 N N . PHE A 1 94 ? -10.988 12.951 16.829 1.00 89.06 94 PHE A N 1
ATOM 735 C CA . PHE A 1 94 ? -11.824 11.753 16.767 1.00 89.06 94 PHE A CA 1
ATOM 736 C C . PHE A 1 94 ? -11.049 10.515 16.331 1.00 89.06 94 PHE A C 1
ATOM 738 O O . PHE A 1 94 ? -10.276 10.546 15.372 1.00 89.06 94 PHE A O 1
ATOM 745 N N . ALA A 1 95 ? -11.365 9.385 16.967 1.00 88.94 95 ALA A N 1
ATOM 746 C CA . ALA A 1 95 ? -10.778 8.105 16.612 1.00 88.94 95 ALA A CA 1
ATOM 747 C C . ALA A 1 95 ? -11.128 7.679 15.166 1.00 88.94 95 ALA A C 1
ATOM 749 O O . ALA A 1 95 ? -12.257 7.876 14.699 1.00 88.94 95 ALA A O 1
ATOM 750 N N . PRO A 1 96 ? -10.184 7.055 14.440 1.00 91.50 96 PRO A N 1
ATOM 751 C CA . PRO A 1 96 ? -10.380 6.629 13.064 1.00 91.50 96 PRO A CA 1
ATOM 752 C C . PRO A 1 96 ? -11.383 5.473 12.966 1.00 91.50 96 PRO A C 1
ATOM 754 O O . PRO A 1 96 ? -11.436 4.572 13.809 1.00 91.50 96 PRO A O 1
ATOM 757 N N . SER A 1 97 ? -12.130 5.429 11.861 1.00 91.50 97 SER A N 1
ATOM 758 C CA . SER A 1 97 ? -12.929 4.249 11.518 1.00 91.50 97 SER A CA 1
ATOM 759 C C . SER A 1 97 ? -12.032 3.029 11.272 1.00 91.50 97 SER A C 1
ATOM 761 O O . SER A 1 97 ? -10.880 3.174 10.857 1.00 91.50 97 SER A O 1
ATOM 763 N N . ALA A 1 98 ? -12.566 1.816 11.460 1.00 90.88 98 ALA A N 1
ATOM 764 C CA . ALA A 1 98 ? -11.807 0.578 11.243 1.00 90.88 98 ALA A CA 1
ATOM 765 C C . ALA A 1 98 ? -11.185 0.515 9.832 1.00 90.88 98 ALA A C 1
ATOM 767 O O . ALA A 1 98 ? -10.021 0.160 9.675 1.00 90.88 98 ALA A O 1
ATOM 768 N N . GLY A 1 99 ? -11.918 0.960 8.804 1.00 88.88 99 GLY A N 1
ATOM 769 C CA . GLY A 1 99 ? -11.402 1.034 7.435 1.00 88.88 99 GLY A CA 1
ATOM 770 C C . GLY A 1 99 ? -10.304 2.088 7.234 1.00 88.88 99 GLY A C 1
ATOM 771 O O . GLY A 1 99 ? -9.382 1.858 6.452 1.00 88.88 99 GLY A O 1
ATOM 772 N N . LYS A 1 100 ? -10.363 3.233 7.935 1.00 91.25 100 LYS A N 1
ATOM 773 C CA . LYS A 1 100 ? -9.278 4.235 7.914 1.00 91.25 100 LYS A CA 1
ATOM 774 C C . LYS A 1 100 ? -8.022 3.658 8.572 1.00 91.25 100 LYS A C 1
ATOM 776 O O . LYS A 1 100 ? -6.941 3.791 8.009 1.00 91.25 100 LYS A O 1
ATOM 781 N N . LEU A 1 101 ? -8.183 2.949 9.689 1.00 91.69 101 LEU A N 1
ATOM 782 C CA . LEU A 1 101 ? -7.079 2.323 10.412 1.00 91.69 101 LEU A CA 1
ATOM 783 C C . LEU A 1 101 ? -6.391 1.226 9.584 1.00 91.69 101 LEU A C 1
ATOM 785 O O . LEU A 1 101 ? -5.173 1.242 9.452 1.00 91.69 101 LEU A O 1
ATOM 789 N N . VAL A 1 102 ? -7.159 0.353 8.923 1.00 90.62 102 VAL A N 1
ATOM 790 C CA . VAL A 1 102 ? -6.632 -0.659 7.984 1.00 90.62 102 VAL A CA 1
ATOM 791 C C . VAL A 1 102 ? -5.803 -0.031 6.863 1.00 90.62 102 VAL A C 1
ATOM 793 O O . VAL A 1 102 ? -4.753 -0.554 6.499 1.00 90.62 102 VAL A O 1
ATOM 796 N N . LYS A 1 103 ? -6.240 1.108 6.310 1.00 89.38 103 LYS A N 1
ATOM 797 C CA . LYS A 1 103 ? -5.459 1.825 5.288 1.00 89.38 103 LYS A CA 1
ATOM 798 C C . LYS A 1 103 ? -4.127 2.330 5.832 1.00 89.38 103 LYS A C 1
ATOM 800 O O . LYS A 1 103 ? -3.166 2.422 5.077 1.00 89.38 103 LYS A O 1
ATOM 805 N N . TRP A 1 104 ? -4.067 2.677 7.112 1.00 90.69 104 TRP A N 1
ATOM 806 C CA . TRP A 1 104 ? -2.834 3.110 7.761 1.00 90.69 104 TRP A CA 1
ATOM 807 C C . TRP A 1 104 ? -1.909 1.959 8.139 1.00 90.69 104 TRP A C 1
ATOM 809 O O . TRP A 1 104 ? -0.721 2.199 8.315 1.00 90.69 104 TRP A O 1
ATOM 819 N N . CYS A 1 105 ? -2.418 0.726 8.191 1.00 89.00 105 CYS A N 1
ATOM 820 C CA . CYS A 1 105 ? -1.579 -0.459 8.343 1.00 89.00 105 CYS A CA 1
ATOM 821 C C . CYS A 1 105 ? -0.718 -0.756 7.104 1.00 89.00 105 CYS A C 1
ATOM 823 O O . CYS A 1 105 ? 0.186 -1.585 7.167 1.00 89.00 105 CYS A O 1
ATOM 825 N N . GLN A 1 106 ? -1.002 -0.108 5.971 1.00 85.81 106 GLN A N 1
ATOM 826 C CA . GLN A 1 106 ? -0.207 -0.242 4.755 1.00 85.81 106 GLN A CA 1
ATOM 827 C C . GLN A 1 106 ? 0.963 0.748 4.788 1.00 85.81 106 GLN A C 1
ATOM 829 O O . GLN A 1 106 ? 0.739 1.933 5.066 1.00 85.81 106 GLN A O 1
ATOM 834 N N . PRO A 1 107 ? 2.193 0.300 4.481 1.00 83.44 107 PRO A N 1
ATOM 835 C CA . PRO A 1 107 ? 3.352 1.175 4.499 1.00 83.44 107 PRO A CA 1
ATOM 836 C C . PRO A 1 107 ? 3.240 2.245 3.412 1.00 83.44 107 PRO A C 1
ATOM 838 O O . PRO A 1 107 ? 2.761 1.992 2.301 1.00 83.44 107 PRO A O 1
ATOM 841 N N . THR A 1 108 ? 3.704 3.453 3.721 1.00 83.94 108 THR A N 1
ATOM 842 C CA . THR A 1 108 ? 3.915 4.471 2.691 1.00 83.94 108 THR A CA 1
ATOM 843 C C . THR A 1 108 ? 5.195 4.159 1.909 1.00 83.94 108 THR A C 1
ATOM 845 O O . THR A 1 108 ? 6.093 3.506 2.444 1.00 83.94 108 THR A O 1
ATOM 848 N N . PRO A 1 109 ? 5.333 4.648 0.661 1.00 84.62 109 PRO A N 1
ATOM 849 C CA . PRO A 1 109 ? 6.576 4.495 -0.093 1.00 84.62 109 PRO A CA 1
ATOM 850 C C . PRO A 1 109 ? 7.799 4.971 0.705 1.00 84.62 109 PRO A C 1
ATOM 852 O O . PRO A 1 109 ? 8.815 4.291 0.747 1.00 84.62 109 PRO A O 1
ATOM 855 N N . GLU A 1 110 ? 7.666 6.084 1.426 1.00 85.44 110 GLU A N 1
ATOM 856 C CA . GLU A 1 110 ? 8.741 6.675 2.228 1.00 85.44 110 GLU A CA 1
ATOM 857 C C . GLU A 1 110 ? 9.189 5.774 3.389 1.00 85.44 110 GLU A C 1
ATOM 859 O O . GLU A 1 110 ? 10.384 5.670 3.651 1.00 85.44 110 GLU A O 1
ATOM 864 N N . MET A 1 111 ? 8.257 5.070 4.044 1.00 81.62 111 MET A N 1
ATOM 865 C CA . MET A 1 111 ? 8.579 4.095 5.098 1.00 81.62 111 MET A CA 1
ATOM 866 C C . MET A 1 111 ? 9.377 2.900 4.563 1.00 81.62 111 MET A C 1
ATOM 868 O O . MET A 1 111 ? 10.141 2.292 5.305 1.00 81.62 111 MET A O 1
ATOM 872 N N . LEU A 1 112 ? 9.221 2.585 3.276 1.00 83.56 112 LEU A N 1
ATOM 873 C CA . LEU A 1 112 ? 9.965 1.534 2.580 1.00 83.56 112 LEU A CA 1
ATOM 874 C C . LEU A 1 112 ? 11.269 2.052 1.948 1.00 83.56 112 LEU A C 1
ATOM 876 O O . LEU A 1 112 ? 11.919 1.320 1.207 1.00 83.56 112 LEU A O 1
ATOM 880 N N . GLY A 1 113 ? 11.642 3.318 2.182 1.00 85.69 113 GLY A N 1
ATOM 881 C CA . GLY A 1 113 ? 12.798 3.951 1.538 1.00 85.69 113 GLY A CA 1
ATOM 882 C C . GLY A 1 113 ? 12.601 4.226 0.042 1.00 85.69 113 GLY A C 1
ATOM 883 O O . GLY A 1 113 ? 13.564 4.491 -0.677 1.00 85.69 113 GLY A O 1
ATOM 884 N N . LEU A 1 114 ? 11.360 4.164 -0.442 1.00 88.50 114 LEU A N 1
ATOM 885 C CA . LEU A 1 114 ? 11.005 4.410 -1.832 1.00 88.50 114 LEU A CA 1
ATOM 886 C C . LEU A 1 114 ? 10.697 5.889 -2.077 1.00 88.50 114 LEU A C 1
ATOM 888 O O . LEU A 1 114 ? 10.251 6.628 -1.197 1.00 88.50 114 LEU A O 1
ATOM 892 N N . ALA A 1 115 ? 10.881 6.319 -3.325 1.00 90.56 115 ALA A N 1
ATOM 893 C CA . ALA A 1 115 ? 10.534 7.671 -3.739 1.00 90.56 115 ALA A CA 1
ATOM 894 C C . ALA A 1 115 ? 9.011 7.924 -3.638 1.00 90.56 115 ALA A C 1
ATOM 896 O O . ALA A 1 115 ? 8.209 7.017 -3.895 1.00 90.56 115 ALA A O 1
ATOM 897 N N . PRO A 1 116 ? 8.577 9.161 -3.332 1.00 92.38 116 PRO A N 1
ATOM 898 C CA . PRO A 1 116 ? 7.164 9.520 -3.378 1.00 92.38 116 PRO A CA 1
ATOM 899 C C . PRO A 1 116 ? 6.616 9.371 -4.803 1.00 92.38 116 PRO A C 1
ATOM 901 O O . PRO A 1 116 ? 7.359 9.515 -5.778 1.00 92.38 116 PRO A O 1
ATOM 904 N N . LEU A 1 117 ? 5.307 9.123 -4.915 1.00 92.56 117 LEU A N 1
ATOM 905 C CA . LEU A 1 117 ? 4.629 8.756 -6.166 1.00 92.56 117 LEU A CA 1
ATOM 906 C C . LEU A 1 117 ? 5.010 9.651 -7.356 1.00 92.56 117 LEU A C 1
ATOM 908 O O . LEU A 1 117 ? 5.341 9.148 -8.423 1.00 92.56 117 LEU A O 1
ATOM 912 N N . GLU A 1 118 ? 5.011 10.969 -7.164 1.00 93.06 118 GLU A N 1
ATOM 913 C CA . GLU A 1 118 ? 5.336 11.939 -8.217 1.00 93.06 118 GLU A CA 1
ATOM 914 C C . GLU A 1 118 ? 6.790 11.844 -8.700 1.00 93.06 118 GLU A C 1
ATOM 916 O O . GLU A 1 118 ? 7.064 11.896 -9.900 1.00 93.06 118 GLU A O 1
ATOM 921 N N . ARG A 1 119 ? 7.744 11.652 -7.779 1.00 93.69 119 ARG A N 1
ATOM 922 C CA . ARG A 1 119 ? 9.157 11.475 -8.148 1.00 93.69 119 ARG A CA 1
ATOM 923 C C . ARG A 1 119 ? 9.387 10.133 -8.832 1.00 93.69 119 ARG A C 1
ATOM 925 O O . ARG A 1 119 ? 10.099 10.094 -9.833 1.00 93.69 119 ARG A O 1
ATOM 932 N N . ALA A 1 120 ? 8.768 9.070 -8.319 1.00 93.75 120 ALA A N 1
ATOM 933 C CA . ALA A 1 120 ? 8.818 7.749 -8.932 1.00 93.75 120 ALA A CA 1
ATOM 934 C C . ALA A 1 120 ? 8.235 7.792 -10.353 1.00 93.75 120 ALA A C 1
ATOM 936 O O . ALA A 1 120 ? 8.871 7.329 -11.293 1.00 93.75 120 ALA A O 1
ATOM 937 N N . TYR A 1 121 ? 7.086 8.443 -10.543 1.00 94.31 121 TYR A N 1
ATOM 938 C CA . TYR A 1 121 ? 6.471 8.599 -11.859 1.00 94.31 121 TYR A CA 1
ATOM 939 C C . TYR A 1 121 ? 7.342 9.410 -12.827 1.00 94.31 121 TYR A C 1
ATOM 941 O O . TYR A 1 121 ? 7.503 9.030 -13.984 1.00 94.31 121 TYR A O 1
ATOM 949 N N . ALA A 1 122 ? 7.969 10.494 -12.362 1.00 92.50 122 ALA A N 1
ATOM 950 C CA . ALA A 1 122 ? 8.900 11.263 -13.184 1.00 92.50 122 ALA A CA 1
ATOM 951 C C . ALA A 1 122 ? 10.112 10.429 -13.638 1.00 92.50 122 ALA A C 1
ATOM 953 O O . ALA A 1 122 ? 10.571 10.574 -14.770 1.00 92.50 122 ALA A O 1
ATOM 954 N N . GLU A 1 123 ? 10.630 9.549 -12.777 1.00 92.94 123 GLU A N 1
ATOM 955 C CA . GLU A 1 123 ? 11.684 8.598 -13.143 1.00 92.94 123 GLU A CA 1
ATOM 956 C C . GLU A 1 123 ? 11.207 7.597 -14.198 1.00 92.94 123 GLU A C 1
ATOM 958 O O . GLU A 1 123 ? 11.886 7.398 -15.205 1.00 92.94 123 GLU A O 1
ATOM 963 N N . VAL A 1 124 ? 10.012 7.036 -14.012 1.00 92.50 124 VAL A N 1
ATOM 964 C CA . VAL A 1 124 ? 9.384 6.109 -14.960 1.00 92.50 124 VAL A CA 1
ATOM 965 C C . VAL A 1 124 ? 9.239 6.753 -16.334 1.00 92.50 124 VAL A C 1
ATOM 967 O O . VAL A 1 124 ? 9.708 6.190 -17.317 1.00 92.50 124 VAL A O 1
ATOM 970 N N . CYS A 1 125 ? 8.677 7.958 -16.420 1.00 90.62 125 CYS A N 1
ATOM 971 C CA . CYS A 1 125 ? 8.516 8.669 -17.689 1.00 90.62 125 CYS A CA 1
ATOM 972 C C . CYS A 1 125 ? 9.848 8.885 -18.425 1.00 90.62 125 CYS A C 1
ATOM 974 O O . CYS A 1 125 ? 9.893 8.785 -19.650 1.00 90.62 125 CYS A O 1
ATOM 976 N N . ARG A 1 126 ? 10.945 9.143 -17.696 1.00 88.56 126 ARG A N 1
ATOM 977 C CA . ARG A 1 126 ? 12.283 9.264 -18.298 1.00 88.56 126 ARG A CA 1
ATOM 978 C C . ARG A 1 126 ? 12.797 7.925 -18.816 1.00 88.56 126 ARG A C 1
ATOM 980 O O . ARG A 1 126 ? 13.284 7.857 -19.940 1.00 88.56 126 ARG A O 1
ATOM 987 N N . ASN A 1 127 ? 12.684 6.877 -18.008 1.00 89.00 127 ASN A N 1
ATOM 988 C CA . ASN A 1 127 ? 13.292 5.575 -18.282 1.00 89.00 127 ASN A CA 1
ATOM 989 C C . ASN A 1 127 ? 12.521 4.745 -19.311 1.00 89.00 127 ASN A C 1
ATOM 991 O O . ASN A 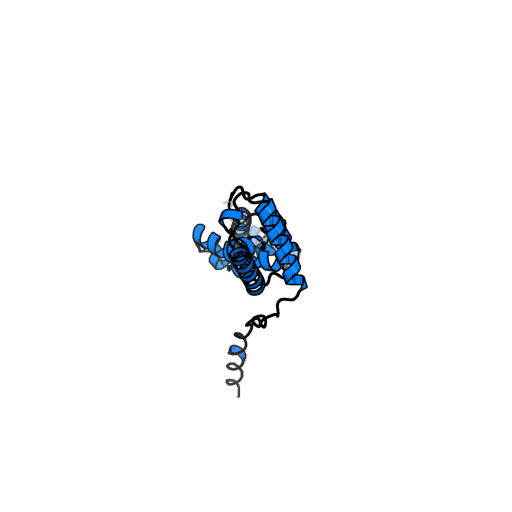1 127 ? 13.108 3.920 -20.005 1.00 89.00 127 ASN A O 1
ATOM 995 N N . VAL A 1 128 ? 11.208 4.951 -19.409 1.00 87.00 128 VAL A N 1
ATOM 996 C CA . VAL A 1 128 ? 10.344 4.187 -20.307 1.00 87.00 128 VAL A CA 1
ATOM 997 C C . VAL A 1 128 ? 10.513 4.631 -21.764 1.00 87.00 128 VAL A C 1
ATOM 999 O O . VAL A 1 128 ? 10.223 3.848 -22.663 1.00 87.00 128 VAL A O 1
ATOM 1002 N N . HIS A 1 129 ? 11.000 5.844 -22.040 1.00 83.31 129 HIS A N 1
ATOM 1003 C CA . HIS A 1 129 ? 11.193 6.321 -23.411 1.00 83.31 129 HIS A CA 1
ATOM 1004 C C . HIS A 1 129 ? 12.157 5.405 -24.205 1.00 83.31 129 HIS A C 1
ATOM 1006 O O . HIS A 1 129 ? 13.226 5.075 -23.686 1.00 83.31 129 HIS A O 1
ATOM 1012 N N . PRO A 1 130 ? 11.869 5.036 -25.473 1.00 79.25 130 PRO A N 1
ATOM 1013 C CA . PRO A 1 130 ? 12.678 4.062 -26.220 1.00 79.25 130 PRO A CA 1
ATOM 1014 C C . PRO A 1 130 ? 14.161 4.432 -26.339 1.00 79.25 130 PRO A C 1
ATOM 1016 O O . PRO A 1 130 ? 15.021 3.561 -26.266 1.00 79.25 130 PRO A O 1
ATOM 1019 N N . CYS A 1 131 ? 14.479 5.727 -26.453 1.00 78.75 131 CYS A N 1
ATOM 1020 C CA . CYS A 1 131 ? 15.872 6.193 -26.492 1.00 78.75 131 CYS A CA 1
ATOM 1021 C C . CYS A 1 131 ? 16.626 6.030 -25.162 1.00 78.75 131 CYS A C 1
ATOM 1023 O O . CYS A 1 131 ? 17.850 6.053 -25.162 1.00 78.75 131 CYS A O 1
ATOM 1025 N N . GLN A 1 132 ? 15.915 5.919 -24.039 1.00 78.44 132 GLN A N 1
ATOM 1026 C CA . GLN A 1 132 ? 16.495 5.804 -22.697 1.00 78.44 132 GLN A CA 1
ATOM 1027 C C . GLN A 1 132 ? 16.467 4.366 -22.174 1.00 78.44 132 GLN A C 1
ATOM 1029 O O . GLN A 1 132 ? 17.289 4.020 -21.331 1.00 78.44 132 GLN A O 1
ATOM 1034 N N . ALA A 1 133 ? 15.580 3.513 -22.698 1.00 72.62 133 ALA A N 1
ATOM 1035 C CA . ALA A 1 133 ? 15.432 2.123 -22.269 1.00 72.62 133 ALA A CA 1
ATOM 1036 C C . ALA A 1 133 ? 16.755 1.316 -22.230 1.00 72.62 133 ALA A C 1
ATOM 1038 O O . ALA A 1 133 ? 16.956 0.591 -21.254 1.00 72.62 133 ALA A O 1
ATOM 1039 N N . PRO A 1 134 ? 17.700 1.456 -23.189 1.00 74.62 134 PRO A N 1
ATOM 1040 C CA . PRO A 1 134 ? 18.976 0.729 -23.151 1.00 74.62 134 PRO A CA 1
ATOM 1041 C C . PRO A 1 134 ? 19.945 1.181 -22.050 1.00 74.62 134 PRO A C 1
ATOM 1043 O O . PRO A 1 134 ? 20.884 0.460 -21.731 1.00 74.62 134 PRO A O 1
ATOM 1046 N N . SER A 1 135 ? 19.763 2.376 -21.491 1.00 78.38 135 SER A N 1
ATOM 1047 C CA . SER A 1 135 ? 20.628 2.949 -20.450 1.00 78.38 135 SER A CA 1
ATOM 1048 C C . SER A 1 135 ? 19.861 3.298 -19.174 1.00 78.38 135 SER A C 1
ATOM 1050 O O . SER A 1 135 ? 20.388 3.999 -18.307 1.00 78.38 135 SER A O 1
ATOM 1052 N N . ALA A 1 136 ? 18.614 2.838 -19.061 1.00 82.56 136 ALA A N 1
ATOM 1053 C CA . ALA A 1 136 ? 17.723 3.177 -17.967 1.00 82.56 136 ALA A CA 1
ATOM 1054 C C . ALA A 1 136 ? 18.286 2.661 -16.638 1.00 82.56 136 ALA A C 1
ATOM 1056 O O . ALA A 1 136 ? 18.568 1.473 -16.472 1.00 82.56 136 ALA A O 1
ATOM 1057 N N . ARG A 1 137 ? 18.424 3.573 -15.674 1.00 85.00 137 ARG A N 1
ATOM 1058 C CA . ARG A 1 137 ? 18.797 3.254 -14.295 1.00 85.00 137 ARG A CA 1
ATOM 1059 C C . ARG A 1 137 ? 17.585 3.463 -13.409 1.00 85.00 137 ARG A C 1
ATOM 1061 O O . ARG A 1 137 ? 17.037 4.563 -13.367 1.00 85.00 137 ARG A O 1
ATOM 1068 N N . TRP A 1 138 ? 17.190 2.405 -12.718 1.00 88.69 138 TRP A N 1
ATOM 1069 C CA . TRP A 1 138 ? 16.073 2.420 -11.784 1.00 88.69 138 TRP A CA 1
ATOM 1070 C C . TRP A 1 138 ? 16.601 2.634 -10.370 1.00 88.69 138 TRP A C 1
ATOM 1072 O O . TRP A 1 138 ? 17.523 1.935 -9.953 1.00 88.69 138 TRP A O 1
ATOM 1082 N N . SER A 1 139 ? 16.031 3.586 -9.635 1.00 88.75 139 SER A N 1
ATOM 1083 C CA . SER A 1 139 ? 16.421 3.866 -8.249 1.00 88.75 139 SER A CA 1
ATOM 1084 C C . SER A 1 139 ? 16.011 2.742 -7.298 1.00 88.75 139 SER A C 1
ATOM 1086 O O . SER A 1 139 ? 16.721 2.464 -6.337 1.00 88.75 139 SER A O 1
ATOM 1088 N N . HIS A 1 140 ? 14.910 2.045 -7.594 1.00 90.12 140 HIS A N 1
ATOM 1089 C CA . HIS A 1 140 ? 14.501 0.840 -6.880 1.00 90.12 140 HIS A CA 1
ATOM 1090 C C . HIS A 1 140 ? 13.773 -0.139 -7.803 1.00 90.12 140 HIS A C 1
ATOM 1092 O O . HIS A 1 140 ? 12.998 0.263 -8.675 1.00 90.12 140 HIS A O 1
ATOM 1098 N N . ALA A 1 141 ? 13.919 -1.442 -7.539 1.00 89.62 141 ALA A N 1
ATOM 1099 C CA . ALA A 1 141 ? 13.183 -2.496 -8.244 1.00 89.62 141 ALA A CA 1
ATOM 1100 C C . ALA A 1 141 ? 11.650 -2.311 -8.184 1.00 89.62 141 ALA A C 1
ATOM 1102 O O . ALA A 1 141 ? 10.943 -2.703 -9.108 1.00 89.62 141 ALA A O 1
ATOM 1103 N N . ALA A 1 142 ? 11.130 -1.655 -7.140 1.00 91.19 142 ALA A N 1
ATOM 1104 C CA . ALA A 1 142 ? 9.703 -1.420 -6.951 1.00 91.19 142 ALA A CA 1
ATOM 1105 C C . ALA A 1 142 ? 9.123 -0.530 -8.054 1.00 91.19 142 ALA A C 1
ATOM 1107 O O . ALA A 1 142 ? 8.048 -0.802 -8.585 1.00 91.19 142 ALA A O 1
ATOM 1108 N N . ILE A 1 143 ? 9.875 0.505 -8.432 1.00 92.50 143 ILE A N 1
ATOM 1109 C CA . ILE A 1 143 ? 9.489 1.467 -9.464 1.00 92.50 143 ILE A CA 1
ATOM 1110 C C . ILE A 1 143 ? 9.481 0.780 -10.830 1.00 92.50 143 ILE A C 1
ATOM 1112 O O . ILE A 1 143 ? 8.537 0.957 -11.598 1.00 92.50 143 ILE A O 1
ATOM 1116 N N . TYR A 1 144 ? 10.481 -0.064 -11.095 1.00 92.00 144 TYR A N 1
ATOM 1117 C CA . TYR A 1 144 ? 10.530 -0.876 -12.308 1.00 92.00 144 TYR A CA 1
ATOM 1118 C C . TYR A 1 144 ? 9.324 -1.819 -12.412 1.00 92.00 144 TYR A C 1
ATOM 1120 O O . TYR A 1 144 ? 8.600 -1.775 -13.404 1.00 92.00 144 TYR A O 1
ATOM 1128 N N . HIS A 1 145 ? 9.055 -2.629 -11.382 1.00 91.88 145 HIS A N 1
ATOM 1129 C CA . HIS A 1 145 ? 7.931 -3.576 -11.398 1.00 91.88 145 HIS A CA 1
ATOM 1130 C C . HIS A 1 145 ? 6.576 -2.879 -11.503 1.00 91.88 145 HIS A C 1
ATOM 1132 O O . HIS A 1 145 ? 5.697 -3.355 -12.220 1.00 91.88 145 HIS A O 1
ATOM 1138 N N . ALA A 1 146 ? 6.411 -1.728 -10.849 1.00 93.69 146 ALA A N 1
ATOM 1139 C CA . ALA A 1 146 ? 5.208 -0.916 -10.989 1.00 93.69 146 ALA A CA 1
ATOM 1140 C C . ALA A 1 146 ? 5.045 -0.373 -12.420 1.00 93.69 146 ALA A C 1
ATOM 1142 O O . ALA A 1 146 ? 3.937 -0.383 -12.955 1.00 93.69 146 ALA A O 1
ATOM 1143 N N . ALA A 1 147 ? 6.137 0.046 -13.067 1.00 92.50 147 ALA A N 1
ATOM 1144 C CA . ALA A 1 147 ? 6.118 0.512 -14.451 1.00 92.50 147 ALA A CA 1
ATOM 1145 C C . ALA A 1 147 ? 5.828 -0.615 -15.453 1.00 92.50 147 ALA A C 1
ATOM 1147 O O . ALA A 1 147 ? 5.054 -0.419 -16.389 1.00 92.50 147 ALA A O 1
ATOM 1148 N N . VAL A 1 148 ? 6.400 -1.803 -15.238 1.00 91.50 148 VAL A N 1
ATOM 1149 C CA . VAL A 1 148 ? 6.108 -2.998 -16.045 1.00 91.50 148 VAL A CA 1
ATOM 1150 C C . VAL A 1 148 ? 4.637 -3.378 -15.913 1.00 91.50 148 VAL A C 1
ATOM 1152 O O . VAL A 1 148 ? 3.975 -3.595 -16.924 1.00 91.50 148 VAL A O 1
ATOM 1155 N N . ALA A 1 149 ? 4.105 -3.396 -14.688 1.00 92.56 149 ALA A N 1
ATOM 1156 C CA . ALA A 1 149 ? 2.706 -3.728 -14.435 1.00 92.56 149 ALA 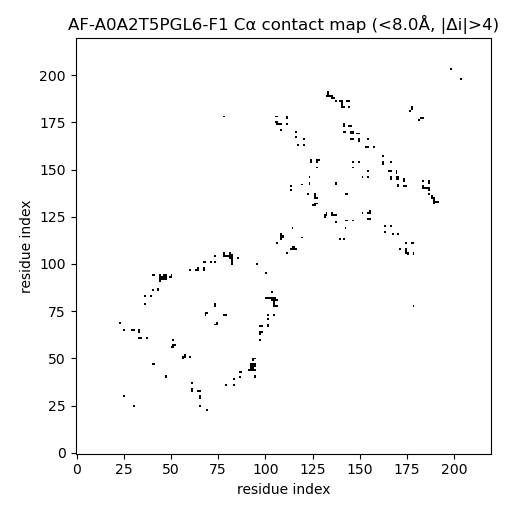A CA 1
ATOM 1157 C C . ALA A 1 149 ? 1.729 -2.699 -15.034 1.00 92.56 149 ALA A C 1
ATOM 1159 O O . ALA A 1 149 ? 0.680 -3.086 -15.542 1.00 92.56 149 ALA A O 1
ATOM 1160 N N . ALA A 1 150 ? 2.081 -1.408 -15.018 1.00 92.69 150 ALA A N 1
ATOM 1161 C CA . ALA A 1 150 ? 1.303 -0.356 -15.678 1.00 92.69 150 ALA A CA 1
ATOM 1162 C C . ALA A 1 150 ? 1.389 -0.416 -17.217 1.00 92.69 150 ALA A C 1
ATOM 1164 O O . ALA A 1 150 ? 0.491 0.069 -17.912 1.00 92.69 150 ALA A O 1
ATOM 1165 N N . GLY A 1 151 ? 2.447 -1.032 -17.748 1.00 90.38 151 GLY A N 1
ATOM 1166 C CA . GLY A 1 151 ? 2.724 -1.154 -19.172 1.00 90.38 151 GLY A CA 1
ATOM 1167 C C . GLY A 1 151 ? 3.481 0.058 -19.710 1.00 90.38 151 GLY A C 1
ATOM 1168 O O . GLY A 1 151 ? 2.984 1.184 -19.703 1.00 90.38 151 GLY A O 1
ATOM 1169 N N . PHE A 1 152 ? 4.680 -0.177 -20.241 1.00 90.00 152 PHE A N 1
ATOM 1170 C CA . PHE A 1 152 ? 5.543 0.871 -20.796 1.00 90.00 152 PHE A CA 1
ATOM 1171 C C . PHE A 1 152 ? 4.871 1.679 -21.912 1.00 90.00 152 PHE A C 1
ATOM 1173 O O . PHE A 1 152 ? 4.932 2.904 -21.900 1.00 90.00 152 PHE A O 1
ATOM 1180 N N . SER A 1 153 ? 4.163 1.019 -22.828 1.00 87.81 153 SER A N 1
ATOM 1181 C CA . SER A 1 153 ? 3.402 1.692 -23.887 1.00 87.81 153 SER A CA 1
ATOM 1182 C C . SER A 1 153 ? 2.315 2.614 -23.325 1.00 87.81 153 SER A C 1
ATOM 1184 O O . SER A 1 153 ? 2.194 3.758 -23.756 1.00 87.81 153 SER A O 1
ATOM 1186 N N . ASN A 1 154 ? 1.560 2.157 -22.322 1.00 89.81 154 ASN A N 1
ATOM 1187 C CA . ASN A 1 154 ? 0.508 2.960 -21.692 1.00 89.81 154 ASN A CA 1
ATOM 1188 C C . ASN A 1 154 ? 1.087 4.223 -21.052 1.00 89.81 154 ASN A C 1
ATOM 1190 O O . ASN A 1 154 ? 0.547 5.309 -21.231 1.00 89.81 154 ASN A O 1
ATOM 1194 N N . LEU A 1 155 ? 2.206 4.086 -20.339 1.00 89.44 155 LEU A N 1
ATOM 1195 C CA . LEU A 1 155 ? 2.878 5.198 -19.666 1.00 89.44 155 LEU A CA 1
ATOM 1196 C C . LEU A 1 155 ? 3.458 6.235 -20.641 1.00 89.44 155 LEU A C 1
ATOM 1198 O O . LEU A 1 155 ? 3.602 7.394 -20.265 1.00 89.44 155 LEU A O 1
ATOM 1202 N N . GLN A 1 156 ? 3.769 5.842 -21.880 1.00 87.81 156 GLN A N 1
ATOM 1203 C CA . GLN A 1 156 ? 4.218 6.764 -22.932 1.00 87.81 156 GLN A CA 1
ATOM 1204 C C . GLN A 1 156 ? 3.060 7.489 -23.621 1.00 87.81 156 GLN A C 1
ATOM 1206 O O . GLN A 1 156 ? 3.207 8.644 -24.009 1.00 87.81 156 GLN A O 1
ATOM 1211 N N . LEU A 1 157 ? 1.941 6.793 -23.831 1.00 90.12 157 LEU A N 1
ATOM 1212 C CA . LEU A 1 157 ? 0.830 7.284 -24.651 1.00 90.12 157 LEU A CA 1
ATOM 1213 C C . LEU A 1 157 ? -0.200 8.080 -23.848 1.00 90.12 157 LEU A C 1
ATOM 1215 O O . LEU A 1 157 ? -0.850 8.974 -24.388 1.00 90.12 157 LEU A O 1
ATOM 1219 N N . LEU A 1 158 ? -0.394 7.737 -22.574 1.00 92.38 158 LEU A N 1
ATOM 1220 C CA . LEU A 1 158 ? -1.400 8.379 -21.739 1.00 92.38 158 LEU A CA 1
ATOM 1221 C C . LEU A 1 158 ? -0.976 9.800 -21.337 1.00 92.38 158 LEU A C 1
ATOM 1223 O O . LEU A 1 158 ? 0.198 10.048 -21.055 1.00 92.38 158 LEU A O 1
ATOM 1227 N N . PRO A 1 159 ? -1.937 10.735 -21.210 1.00 93.38 159 PRO A N 1
ATOM 1228 C CA . PRO A 1 159 ? -1.658 12.036 -20.621 1.00 93.38 159 PRO A CA 1
ATOM 1229 C C . PRO A 1 159 ? -1.220 11.870 -19.163 1.00 93.38 159 PRO A C 1
ATOM 1231 O O . PRO A 1 159 ? -1.639 10.930 -18.477 1.00 93.38 159 PRO A O 1
ATOM 1234 N N . ARG A 1 160 ? -0.422 12.827 -18.673 1.00 92.00 160 ARG A N 1
ATOM 1235 C CA . ARG A 1 160 ? 0.211 12.789 -17.344 1.00 92.00 160 ARG A CA 1
ATOM 1236 C C . ARG A 1 160 ? -0.742 12.348 -16.233 1.00 92.00 160 ARG A C 1
ATOM 1238 O O . ARG A 1 160 ? -0.396 11.453 -15.473 1.00 92.00 160 ARG A O 1
ATOM 1245 N N . ASP A 1 161 ? -1.935 12.928 -16.154 1.00 93.62 161 ASP A N 1
ATOM 1246 C CA . ASP A 1 161 ? -2.873 12.646 -15.061 1.00 93.62 161 ASP A CA 1
ATOM 1247 C C . ASP A 1 161 ? -3.427 11.218 -15.097 1.00 93.62 161 ASP A C 1
ATOM 1249 O O . ASP A 1 161 ? -3.634 10.599 -14.051 1.00 93.62 161 ASP A O 1
ATOM 1253 N N . ALA A 1 162 ? -3.668 10.675 -16.294 1.00 94.12 162 ALA A N 1
ATOM 1254 C CA . ALA A 1 162 ? -4.133 9.302 -16.457 1.00 94.12 162 ALA A CA 1
ATOM 1255 C C . ALA A 1 162 ? -2.998 8.304 -16.193 1.00 94.12 162 ALA A C 1
ATOM 1257 O O . ALA A 1 162 ? -3.202 7.326 -15.471 1.00 94.12 162 ALA A O 1
ATOM 1258 N N . GLY A 1 163 ? -1.799 8.586 -16.711 1.00 93.44 163 GLY A N 1
ATOM 1259 C CA . GLY A 1 163 ? -0.609 7.768 -16.484 1.00 93.44 163 GLY A CA 1
ATOM 1260 C C . GLY A 1 163 ? -0.193 7.737 -15.012 1.00 93.44 163 GLY A C 1
ATOM 1261 O O . GLY A 1 163 ? 0.054 6.658 -14.480 1.00 93.44 163 GLY A O 1
ATOM 1262 N N . LEU A 1 164 ? -0.227 8.878 -14.314 1.00 95.06 164 LEU A N 1
ATOM 1263 C CA . LEU A 1 164 ? 0.081 8.972 -12.883 1.00 95.06 164 LEU A CA 1
ATOM 1264 C C . LEU A 1 164 ? -0.910 8.160 -12.040 1.00 95.06 164 LEU A C 1
ATOM 1266 O O . LEU A 1 164 ? -0.501 7.432 -11.137 1.00 95.06 164 LEU A O 1
ATOM 1270 N N . LYS A 1 165 ? -2.212 8.235 -12.349 1.00 94.81 165 LYS A N 1
ATOM 1271 C CA . LYS A 1 165 ? -3.246 7.436 -11.666 1.00 94.81 165 LYS A CA 1
ATOM 1272 C C . LYS A 1 165 ? -3.079 5.940 -11.925 1.00 94.81 165 LYS A C 1
ATOM 1274 O O . LYS A 1 165 ? -3.247 5.147 -11.000 1.00 94.81 165 LYS A O 1
ATOM 1279 N N . LEU A 1 166 ? -2.775 5.551 -13.164 1.00 94.88 166 LEU A N 1
ATOM 1280 C CA . LEU A 1 166 ? -2.531 4.156 -13.527 1.00 94.88 166 LEU A CA 1
ATOM 1281 C C . LEU A 1 166 ? -1.293 3.622 -12.800 1.00 94.88 166 LEU A C 1
ATOM 1283 O O . LEU A 1 166 ? -1.386 2.624 -12.088 1.00 94.88 166 LEU A O 1
ATOM 1287 N N . PHE A 1 167 ? -0.169 4.329 -12.917 1.00 95.62 167 PHE A N 1
ATOM 1288 C CA . PHE A 1 167 ? 1.076 3.993 -12.238 1.00 95.62 167 PHE A CA 1
ATOM 1289 C C . PHE A 1 167 ? 0.884 3.909 -10.725 1.00 95.62 167 PHE A C 1
ATOM 1291 O O . PHE A 1 167 ? 1.288 2.920 -10.128 1.00 95.62 167 PHE A O 1
ATOM 1298 N N . GLY A 1 168 ? 0.205 4.883 -10.112 1.00 94.00 168 GLY A N 1
ATOM 1299 C CA . GLY A 1 168 ? -0.025 4.912 -8.668 1.00 94.00 168 GLY A CA 1
ATOM 1300 C C . GLY A 1 168 ? -0.745 3.677 -8.139 1.00 94.00 168 GLY A C 1
ATOM 1301 O O . GLY A 1 168 ? -0.336 3.129 -7.123 1.00 94.00 168 GLY A O 1
ATOM 1302 N N . ARG A 1 169 ? -1.736 3.149 -8.869 1.00 93.75 169 ARG A N 1
ATOM 1303 C CA . ARG A 1 169 ? -2.415 1.898 -8.484 1.00 93.75 169 ARG A CA 1
ATOM 1304 C C . ARG A 1 169 ? -1.455 0.709 -8.438 1.00 93.75 169 ARG A C 1
ATOM 1306 O O . ARG A 1 169 ? -1.527 -0.099 -7.514 1.00 93.75 169 ARG A O 1
ATOM 1313 N N . HIS A 1 170 ? -0.573 0.598 -9.430 1.00 94.25 170 HIS A N 1
ATOM 1314 C CA . HIS A 1 170 ? 0.430 -0.465 -9.474 1.00 94.25 170 HIS A CA 1
ATOM 1315 C C . HIS A 1 170 ? 1.536 -0.240 -8.444 1.00 94.25 170 HIS A C 1
ATOM 1317 O O . HIS A 1 170 ? 1.972 -1.193 -7.806 1.00 94.25 170 HIS A O 1
ATOM 1323 N N . TYR A 1 171 ? 1.939 1.008 -8.231 1.00 93.94 171 TYR A N 1
ATOM 1324 C CA . TYR A 1 171 ? 2.943 1.377 -7.247 1.00 93.94 171 TYR A CA 1
ATOM 1325 C C . TYR A 1 171 ? 2.481 1.050 -5.826 1.00 93.94 171 TYR A C 1
ATOM 1327 O O . TYR A 1 171 ? 3.194 0.361 -5.104 1.00 93.94 171 TYR A O 1
ATOM 1335 N N . ASP A 1 172 ? 1.246 1.405 -5.466 1.00 90.94 172 ASP A N 1
ATOM 1336 C CA . ASP A 1 172 ? 0.647 1.044 -4.178 1.00 90.94 172 ASP A CA 1
ATOM 1337 C C . ASP A 1 172 ? 0.562 -0.477 -3.993 1.00 90.94 172 ASP A C 1
ATOM 1339 O O . ASP A 1 172 ? 0.828 -0.996 -2.908 1.00 90.94 172 ASP A O 1
ATOM 1343 N N . ALA A 1 173 ? 0.212 -1.219 -5.049 1.00 90.12 173 ALA A N 1
ATOM 1344 C CA . ALA A 1 173 ? 0.173 -2.678 -4.998 1.00 90.12 173 ALA A CA 1
ATOM 1345 C C . ALA A 1 173 ? 1.567 -3.283 -4.762 1.00 90.12 173 ALA A C 1
ATOM 1347 O O . ALA A 1 173 ? 1.699 -4.226 -3.985 1.00 90.12 173 ALA A O 1
ATOM 1348 N N . VAL A 1 174 ? 2.608 -2.733 -5.390 1.00 91.31 174 VAL A N 1
ATOM 1349 C CA . VAL A 1 174 ? 3.997 -3.166 -5.187 1.00 91.31 174 VAL A CA 1
ATOM 1350 C C . VAL A 1 174 ? 4.493 -2.806 -3.781 1.00 91.31 174 VAL A C 1
ATOM 1352 O O . VAL A 1 174 ? 5.105 -3.649 -3.131 1.00 91.31 174 VAL A O 1
ATOM 1355 N N . CYS A 1 175 ? 4.169 -1.616 -3.265 1.00 90.06 175 CYS A N 1
ATOM 1356 C CA . CYS A 1 175 ? 4.480 -1.222 -1.887 1.00 90.06 175 CYS A CA 1
ATOM 1357 C C . CYS A 1 175 ? 3.841 -2.165 -0.858 1.00 90.06 175 CYS A C 1
ATOM 1359 O O . CYS A 1 175 ? 4.488 -2.531 0.118 1.00 90.06 175 CYS A O 1
ATOM 1361 N N . ARG A 1 176 ? 2.597 -2.610 -1.085 1.00 86.38 176 ARG A N 1
ATOM 1362 C CA . ARG A 1 176 ? 1.950 -3.611 -0.217 1.00 86.38 176 ARG A CA 1
ATOM 1363 C C . ARG A 1 176 ? 2.709 -4.930 -0.206 1.00 86.38 176 ARG A C 1
ATOM 1365 O O . ARG A 1 176 ? 2.991 -5.444 0.864 1.00 86.38 176 ARG A O 1
ATOM 1372 N N . ARG A 1 177 ? 3.098 -5.428 -1.382 1.00 87.00 177 ARG A N 1
ATOM 1373 C CA . ARG A 1 177 ? 3.870 -6.675 -1.509 1.00 87.00 177 ARG A CA 1
ATOM 1374 C C . ARG A 1 177 ? 5.205 -6.598 -0.766 1.00 87.00 177 ARG A C 1
ATOM 1376 O O . ARG A 1 177 ? 5.558 -7.531 -0.057 1.00 87.00 177 ARG A O 1
ATOM 1383 N N . LEU A 1 178 ? 5.902 -5.465 -0.869 1.00 86.69 178 LEU A N 1
ATOM 1384 C CA . LEU A 1 178 ? 7.124 -5.211 -0.100 1.00 86.69 178 LEU A CA 1
ATOM 1385 C C . LEU A 1 178 ? 6.863 -5.154 1.409 1.00 86.69 178 LEU A C 1
ATOM 1387 O O . LEU A 1 178 ? 7.631 -5.715 2.181 1.00 86.69 178 LEU A O 1
ATOM 1391 N N . GLY A 1 179 ? 5.769 -4.513 1.829 1.00 81.62 179 GLY A N 1
ATOM 1392 C CA . GLY A 1 179 ? 5.341 -4.480 3.229 1.00 81.62 179 GLY A CA 1
ATOM 1393 C C . GLY A 1 179 ? 5.000 -5.855 3.803 1.00 81.62 179 GLY A C 1
ATOM 1394 O O . GLY A 1 179 ? 5.225 -6.099 4.986 1.00 81.62 179 GLY A O 1
ATOM 1395 N N . ASP A 1 180 ? 4.501 -6.759 2.961 1.00 79.69 180 ASP A N 1
ATOM 1396 C CA . ASP A 1 180 ? 4.238 -8.158 3.311 1.00 79.69 180 ASP A CA 1
ATOM 1397 C C . ASP A 1 180 ? 5.524 -9.013 3.332 1.00 79.69 180 ASP A C 1
ATOM 1399 O O . ASP A 1 180 ? 5.477 -10.190 3.691 1.00 79.69 180 ASP A O 1
ATOM 1403 N N . GLY A 1 181 ? 6.676 -8.428 2.982 1.00 78.69 181 GLY A N 1
ATOM 1404 C CA . GLY A 1 181 ? 7.981 -9.086 2.972 1.00 78.69 181 GLY A CA 1
ATOM 1405 C C . GLY A 1 181 ? 8.306 -9.840 1.681 1.00 78.69 181 GLY A C 1
ATOM 1406 O O . GLY A 1 181 ? 9.247 -10.630 1.672 1.00 78.69 181 GLY A O 1
ATOM 1407 N N . GLU A 1 182 ? 7.557 -9.632 0.590 1.00 83.00 182 GLU A N 1
ATOM 1408 C CA . GLU A 1 182 ? 7.913 -10.221 -0.705 1.00 83.00 182 GLU A CA 1
ATOM 1409 C C . GLU A 1 182 ? 9.171 -9.557 -1.279 1.00 83.00 182 GLU A C 1
ATOM 1411 O O . GLU A 1 182 ? 9.232 -8.337 -1.446 1.00 83.00 182 GLU A O 1
ATOM 1416 N N . GLU A 1 183 ? 10.156 -10.368 -1.663 1.00 79.12 183 GLU A N 1
ATOM 1417 C CA . GLU A 1 183 ? 11.350 -9.882 -2.346 1.00 79.12 183 GLU A CA 1
ATOM 1418 C C . GLU A 1 183 ? 11.070 -9.701 -3.844 1.00 79.12 183 GLU A C 1
ATOM 1420 O O . GLU A 1 183 ? 10.665 -10.624 -4.558 1.00 79.12 183 GLU A O 1
ATOM 1425 N N . LEU A 1 184 ? 11.252 -8.476 -4.336 1.00 82.38 184 LEU A N 1
ATOM 1426 C CA . LEU A 1 184 ? 11.085 -8.168 -5.751 1.00 82.38 184 LEU A CA 1
ATOM 1427 C C . LEU A 1 184 ? 12.354 -8.536 -6.517 1.00 82.38 184 LEU A C 1
ATOM 1429 O O . LEU A 1 184 ? 13.450 -8.128 -6.139 1.00 82.38 184 LEU A O 1
ATOM 1433 N N . ALA A 1 185 ? 12.194 -9.222 -7.651 1.00 81.00 185 ALA A N 1
ATOM 1434 C CA . ALA A 1 185 ? 13.308 -9.492 -8.555 1.00 81.00 185 ALA A CA 1
ATOM 1435 C C . ALA A 1 185 ? 14.028 -8.184 -8.947 1.00 81.00 185 ALA A C 1
ATOM 1437 O O . ALA A 1 185 ? 13.367 -7.155 -9.130 1.00 81.00 185 ALA A O 1
ATOM 1438 N N . PRO A 1 186 ? 15.360 -8.190 -9.106 1.00 79.19 186 PRO A N 1
ATOM 1439 C CA . PRO A 1 186 ? 16.088 -6.991 -9.493 1.00 79.19 186 PRO A CA 1
ATOM 1440 C C . PRO A 1 186 ? 15.616 -6.489 -10.862 1.00 79.19 186 PRO A C 1
ATOM 1442 O O . PRO A 1 186 ? 15.274 -7.276 -11.748 1.00 79.19 186 PRO A O 1
ATOM 1445 N N . ALA A 1 187 ? 15.604 -5.166 -11.042 1.00 78.44 187 ALA A N 1
ATOM 1446 C CA . ALA A 1 187 ? 15.339 -4.582 -12.350 1.00 78.44 187 ALA A CA 1
ATOM 1447 C C . ALA A 1 187 ? 16.432 -5.050 -13.330 1.00 78.44 187 ALA A C 1
ATOM 1449 O O . ALA A 1 187 ? 17.616 -4.978 -12.984 1.00 78.44 187 ALA A O 1
ATOM 1450 N N . PRO A 1 188 ? 16.076 -5.528 -14.535 1.00 69.75 188 PRO A N 1
ATOM 1451 C CA . PRO A 1 188 ? 17.061 -5.942 -15.512 1.00 69.75 188 PRO A CA 1
ATOM 1452 C C . PRO A 1 188 ? 17.892 -4.722 -15.894 1.00 69.75 188 PRO A C 1
ATOM 1454 O O . PRO A 1 188 ? 17.383 -3.737 -16.433 1.00 69.75 188 PRO A O 1
ATOM 1457 N N . VAL A 1 189 ? 19.187 -4.790 -15.603 1.00 64.81 189 VAL A N 1
ATOM 1458 C CA . VAL A 1 189 ? 20.151 -3.867 -16.187 1.00 64.81 189 VAL A CA 1
ATOM 1459 C C . VAL A 1 189 ? 20.216 -4.243 -17.657 1.00 64.81 189 VAL A C 1
ATOM 1461 O O . VAL A 1 189 ? 20.511 -5.395 -17.975 1.00 64.81 189 VAL A O 1
ATOM 1464 N N . ALA A 1 190 ? 19.878 -3.307 -18.542 1.00 60.41 190 ALA A N 1
ATOM 1465 C CA . ALA A 1 190 ? 19.998 -3.517 -19.975 1.00 60.41 190 ALA A CA 1
ATOM 1466 C C . ALA A 1 190 ? 21.429 -3.984 -20.278 1.00 60.41 190 ALA A C 1
ATOM 1468 O O . ALA A 1 190 ? 22.391 -3.224 -20.157 1.00 60.41 190 ALA A O 1
ATOM 1469 N N . ALA A 1 191 ? 21.575 -5.270 -20.593 1.00 57.06 191 ALA A N 1
ATOM 1470 C CA . ALA A 1 191 ? 22.851 -5.820 -20.996 1.00 57.06 191 ALA A CA 1
ATOM 1471 C C . ALA A 1 191 ? 23.196 -5.172 -22.334 1.00 57.06 191 ALA A C 1
ATOM 1473 O O . ALA A 1 191 ? 22.418 -5.261 -23.288 1.00 57.06 191 ALA A O 1
ATOM 1474 N N . LEU A 1 192 ? 24.339 -4.487 -22.397 1.00 56.91 192 LEU A N 1
ATOM 1475 C CA . LEU A 1 192 ? 24.844 -4.002 -23.672 1.00 56.91 192 LEU A CA 1
ATOM 1476 C C . LEU A 1 192 ? 24.947 -5.213 -24.614 1.00 56.91 192 LEU A C 1
ATOM 1478 O O . LEU A 1 192 ? 25.450 -6.259 -24.184 1.00 56.91 192 LEU A O 1
ATOM 1482 N N . PRO A 1 193 ? 24.469 -5.114 -25.869 1.00 61.34 193 PRO A N 1
ATOM 1483 C CA . PRO A 1 193 ? 24.720 -6.166 -26.839 1.00 61.34 193 PRO A CA 1
ATOM 1484 C C . PRO A 1 193 ? 26.228 -6.411 -26.894 1.00 61.34 193 PRO A C 1
ATOM 1486 O O . PRO A 1 193 ? 27.011 -5.462 -26.780 1.00 61.34 193 PRO A O 1
ATOM 1489 N N . ALA A 1 194 ? 26.626 -7.681 -27.030 1.00 65.00 194 ALA A N 1
ATOM 1490 C CA . ALA A 1 194 ? 28.035 -8.033 -27.156 1.00 65.00 194 ALA A CA 1
ATOM 1491 C C . ALA A 1 194 ? 28.679 -7.099 -28.195 1.00 65.00 194 ALA A C 1
ATOM 1493 O O . ALA A 1 194 ? 28.064 -6.877 -29.247 1.00 65.00 194 ALA A O 1
ATOM 1494 N N . PRO A 1 195 ? 29.853 -6.506 -27.898 1.00 64.94 195 PRO A N 1
ATOM 1495 C CA . PRO A 1 195 ? 30.478 -5.557 -28.805 1.00 64.94 195 PRO A CA 1
ATOM 1496 C C . PRO A 1 195 ? 30.538 -6.187 -30.193 1.00 64.94 195 PRO A C 1
ATOM 1498 O O . PRO A 1 195 ? 31.026 -7.310 -30.350 1.00 64.94 195 PRO A O 1
ATOM 1501 N N . MET A 1 196 ? 29.983 -5.489 -31.190 1.00 68.75 196 MET A N 1
ATOM 1502 C CA . MET A 1 196 ? 30.065 -5.943 -32.574 1.00 68.75 196 MET A CA 1
ATOM 1503 C C . MET A 1 196 ? 31.528 -6.235 -32.891 1.00 68.75 196 MET A C 1
ATOM 1505 O O . MET A 1 196 ? 32.411 -5.443 -32.549 1.00 68.75 196 MET A O 1
ATOM 1509 N N . ARG A 1 197 ? 31.780 -7.384 -33.525 1.00 73.94 197 ARG A N 1
ATOM 1510 C CA . ARG A 1 197 ? 33.125 -7.788 -33.934 1.00 73.94 197 ARG A CA 1
ATOM 1511 C C . ARG A 1 197 ? 33.737 -6.642 -34.738 1.00 73.94 197 ARG A C 1
ATOM 1513 O O . ARG A 1 197 ? 33.251 -6.332 -35.824 1.00 73.94 197 ARG A O 1
ATOM 1520 N N . GLN A 1 198 ? 34.765 -5.997 -34.189 1.00 70.44 198 GLN A N 1
ATOM 1521 C CA . GLN A 1 198 ? 35.490 -4.961 -34.914 1.00 70.44 198 GLN A CA 1
ATOM 1522 C C . GLN A 1 198 ? 36.067 -5.610 -36.178 1.00 70.44 198 GLN A C 1
ATOM 1524 O O . GLN A 1 198 ? 36.719 -6.655 -36.102 1.00 70.44 198 GLN A O 1
ATOM 1529 N N . GLY A 1 199 ? 35.752 -5.045 -37.347 1.00 72.50 199 GLY A N 1
ATOM 1530 C CA . GLY A 1 199 ? 36.340 -5.489 -38.610 1.00 72.50 199 GLY A CA 1
ATOM 1531 C C . GLY A 1 199 ? 37.859 -5.334 -38.559 1.00 72.50 199 GLY A C 1
ATOM 1532 O O . GLY A 1 199 ? 38.364 -4.456 -37.857 1.00 72.50 199 GLY A O 1
ATOM 1533 N N . SER A 1 200 ? 38.600 -6.182 -39.276 1.00 82.12 200 SER A N 1
ATOM 1534 C CA . SER A 1 200 ? 40.057 -6.055 -39.306 1.00 82.12 200 SER A CA 1
ATOM 1535 C C . SER A 1 200 ? 40.464 -4.674 -39.851 1.00 82.12 200 SER A C 1
ATOM 1537 O O . SER A 1 200 ? 39.802 -4.140 -40.752 1.00 82.12 200 SER A O 1
ATOM 1539 N N . PRO A 1 201 ? 41.555 -4.079 -39.334 1.00 81.81 201 PRO A N 1
ATOM 1540 C CA . PRO A 1 201 ? 42.022 -2.765 -39.779 1.00 81.81 201 PRO A CA 1
ATOM 1541 C C . PRO A 1 201 ? 42.343 -2.736 -41.281 1.00 81.81 201 PRO A C 1
ATOM 1543 O O . PRO A 1 201 ? 42.193 -1.704 -41.929 1.00 81.81 201 PRO A O 1
ATOM 1546 N N . GLU A 1 202 ? 42.708 -3.877 -41.862 1.00 84.69 202 GLU A N 1
ATOM 1547 C CA . GLU A 1 202 ? 42.947 -4.050 -43.298 1.00 84.69 202 GLU A CA 1
ATOM 1548 C C . GLU A 1 202 ? 41.688 -3.795 -44.134 1.00 84.69 202 GLU A C 1
ATOM 1550 O O . GLU A 1 202 ? 41.719 -3.016 -45.089 1.00 84.69 202 GLU A O 1
ATOM 1555 N N . VAL A 1 203 ? 40.558 -4.393 -43.744 1.00 85.50 203 VAL A N 1
ATOM 1556 C CA . VAL A 1 203 ? 39.274 -4.217 -44.437 1.00 85.50 203 VAL A CA 1
ATOM 1557 C C . VAL A 1 203 ? 38.791 -2.777 -44.278 1.00 85.50 203 VAL A C 1
ATOM 1559 O O . VAL A 1 203 ? 38.379 -2.151 -45.256 1.00 85.50 203 VAL A O 1
ATOM 1562 N N . ALA A 1 204 ? 38.924 -2.203 -43.078 1.00 83.50 204 ALA A N 1
ATOM 1563 C CA . ALA A 1 204 ? 38.598 -0.799 -42.833 1.00 83.50 204 ALA A CA 1
ATOM 1564 C C . ALA A 1 204 ? 39.417 0.146 -43.734 1.00 83.50 204 ALA A C 1
ATOM 1566 O O . ALA A 1 204 ? 38.854 1.023 -44.392 1.00 83.50 204 ALA A O 1
ATOM 1567 N N . ASN A 1 205 ? 40.730 -0.074 -43.836 1.00 88.19 205 ASN A N 1
ATOM 1568 C CA . ASN A 1 205 ? 41.619 0.727 -44.676 1.00 88.19 205 ASN A CA 1
ATOM 1569 C C . ASN A 1 205 ? 41.310 0.578 -46.173 1.00 88.19 205 ASN A C 1
ATOM 1571 O O . ASN A 1 205 ? 41.346 1.573 -46.901 1.00 88.19 205 ASN A O 1
ATOM 1575 N N . ALA A 1 206 ? 40.946 -0.622 -46.633 1.00 88.94 206 ALA A N 1
ATOM 1576 C CA . ALA A 1 206 ? 40.520 -0.852 -48.013 1.00 88.94 206 ALA A CA 1
ATOM 1577 C C . ALA A 1 206 ? 39.241 -0.066 -48.357 1.00 88.94 206 ALA A C 1
ATOM 1579 O O . ALA A 1 206 ? 39.174 0.598 -49.396 1.00 88.94 206 ALA A O 1
ATOM 1580 N N . HIS A 1 207 ? 38.248 -0.065 -47.460 1.00 88.56 207 HIS A N 1
ATOM 1581 C CA . HIS A 1 207 ? 37.036 0.739 -47.630 1.00 88.56 207 HIS A CA 1
ATOM 1582 C C . HIS A 1 207 ? 37.329 2.245 -47.604 1.00 88.56 207 HIS A C 1
ATOM 1584 O O . HIS A 1 207 ? 36.833 2.972 -48.467 1.00 88.56 207 HIS A O 1
ATOM 1590 N N . LEU A 1 208 ? 38.172 2.720 -46.679 1.00 87.31 208 LEU A N 1
ATOM 1591 C CA . LEU A 1 208 ? 38.575 4.130 -46.610 1.00 87.31 208 LEU A CA 1
ATOM 1592 C C . LEU A 1 208 ? 39.323 4.579 -47.871 1.00 87.31 208 LEU A C 1
ATOM 1594 O O . LEU A 1 208 ? 39.074 5.678 -48.363 1.00 87.31 208 LEU A O 1
ATOM 1598 N N . SER A 1 209 ? 40.200 3.737 -48.422 1.00 86.88 209 SER A N 1
ATOM 1599 C CA . SER A 1 209 ? 40.891 4.002 -49.690 1.00 86.88 209 SER A CA 1
ATOM 1600 C C . SER A 1 209 ? 39.901 4.145 -50.849 1.00 86.88 209 SER A C 1
ATOM 1602 O O . SER A 1 209 ? 39.945 5.127 -51.591 1.00 86.88 209 SER A O 1
ATOM 1604 N N . LYS A 1 210 ? 38.926 3.231 -50.943 1.00 88.69 210 LYS A N 1
ATOM 1605 C CA . LYS A 1 210 ? 37.870 3.281 -51.963 1.00 88.69 210 LYS A CA 1
ATOM 1606 C C . LYS A 1 210 ? 37.031 4.562 -51.865 1.00 88.69 210 LYS A C 1
ATOM 1608 O O . LYS A 1 210 ? 36.780 5.203 -52.882 1.00 88.69 210 LYS A O 1
ATOM 1613 N N . ILE A 1 211 ? 36.652 4.969 -50.651 1.00 87.62 211 ILE A N 1
ATOM 1614 C CA . ILE A 1 211 ? 35.905 6.214 -50.402 1.00 87.62 211 ILE A CA 1
ATOM 1615 C C . ILE A 1 211 ? 36.743 7.444 -50.779 1.00 87.62 211 ILE A C 1
ATOM 1617 O O . ILE A 1 211 ? 36.243 8.354 -51.439 1.00 87.62 211 ILE A O 1
ATOM 1621 N N . ARG A 1 212 ? 38.032 7.469 -50.418 1.00 85.19 212 ARG A N 1
ATOM 1622 C CA . ARG A 1 212 ? 38.951 8.562 -50.783 1.00 85.19 212 ARG A CA 1
ATOM 1623 C C . ARG A 1 212 ? 39.138 8.675 -52.295 1.00 85.19 212 ARG A C 1
ATOM 1625 O O . ARG A 1 212 ? 39.149 9.789 -52.805 1.00 85.19 212 ARG A O 1
ATOM 1632 N N . GLY A 1 213 ? 39.219 7.554 -53.012 1.00 86.25 213 GLY A N 1
ATOM 1633 C CA . GLY A 1 213 ? 39.280 7.537 -54.476 1.00 86.25 213 GLY A CA 1
ATOM 1634 C C . GLY A 1 213 ? 38.015 8.090 -55.140 1.00 86.25 213 GLY A C 1
ATOM 1635 O O . GLY A 1 213 ? 38.108 8.817 -56.122 1.00 86.25 213 GLY A O 1
ATOM 1636 N N . MET A 1 214 ? 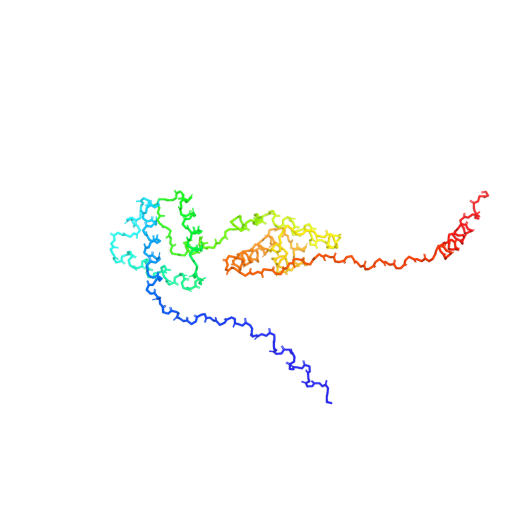36.836 7.815 -54.571 1.00 81.81 214 MET A N 1
ATOM 1637 C CA . MET A 1 214 ? 35.563 8.364 -55.061 1.00 81.81 214 MET A CA 1
ATOM 1638 C C . MET A 1 214 ? 35.428 9.872 -54.803 1.00 81.81 214 MET A C 1
ATOM 1640 O O . MET A 1 214 ? 34.898 10.595 -55.641 1.00 81.81 214 MET A O 1
ATOM 1644 N N . LEU A 1 215 ? 35.907 10.355 -53.652 1.00 79.12 215 LEU A N 1
ATOM 1645 C CA . LEU A 1 215 ? 35.815 11.768 -53.260 1.00 79.12 215 LEU A CA 1
ATOM 1646 C C . LEU A 1 215 ? 36.958 12.634 -53.822 1.00 79.12 215 LEU A C 1
ATOM 1648 O O . LEU A 1 215 ? 36.807 13.848 -53.934 1.00 79.12 215 LEU A O 1
ATOM 1652 N N . GLY A 1 216 ? 38.085 12.029 -54.204 1.00 62.97 216 GLY A N 1
ATOM 1653 C CA . GLY A 1 216 ? 39.258 12.709 -54.767 1.00 62.97 216 GLY A CA 1
ATOM 1654 C C . GLY A 1 216 ? 39.110 13.164 -56.223 1.00 62.97 216 GLY A C 1
ATOM 1655 O O . GLY A 1 216 ? 40.006 13.821 -56.741 1.00 62.97 216 GLY A O 1
ATOM 1656 N N . GLY A 1 217 ? 37.989 12.854 -56.882 1.00 58.53 217 GLY A N 1
ATOM 1657 C CA . GLY A 1 217 ? 37.745 13.171 -58.294 1.00 58.53 217 GLY A CA 1
ATOM 1658 C C . GLY A 1 217 ? 37.182 14.566 -58.591 1.00 58.53 217 GLY A C 1
ATOM 1659 O O . GLY A 1 217 ? 36.774 14.811 -59.722 1.00 58.53 217 GLY A O 1
ATOM 1660 N N . ARG A 1 218 ? 37.107 15.487 -57.618 1.00 57.09 218 ARG A N 1
ATOM 1661 C CA . ARG A 1 218 ? 36.544 16.831 -57.856 1.00 57.09 218 ARG A CA 1
ATOM 1662 C C . ARG A 1 218 ? 37.343 17.945 -57.184 1.00 57.09 218 ARG A C 1
ATOM 1664 O O . ARG A 1 218 ? 36.885 18.599 -56.254 1.00 57.09 218 ARG A O 1
ATOM 1671 N N . ARG A 1 219 ? 38.555 18.160 -57.687 1.00 54.50 219 ARG A N 1
ATOM 1672 C CA . ARG A 1 219 ? 39.232 19.462 -57.656 1.00 54.50 219 ARG A CA 1
ATOM 1673 C C . ARG A 1 219 ? 39.734 19.752 -59.068 1.00 54.50 219 ARG A C 1
ATOM 1675 O O . ARG A 1 219 ? 40.900 19.531 -59.371 1.00 54.50 219 ARG A O 1
ATOM 1682 N N . GLY A 1 220 ? 38.786 20.124 -59.922 1.00 48.84 220 GLY A N 1
ATOM 1683 C CA . GLY A 1 220 ? 39.017 20.921 -61.122 1.00 48.84 220 GLY A CA 1
ATOM 1684 C C . GLY A 1 220 ? 38.462 22.305 -60.847 1.00 48.84 220 GLY A C 1
ATOM 1685 O O . GLY A 1 220 ? 37.382 22.347 -60.209 1.00 48.84 220 GLY A O 1
#

Solvent-accessible surface area (backbone atoms only — not comparable to full-atom values): 13129 Å² total; per-residue (Å²): 144,81,76,72,71,68,63,64,67,70,68,76,80,79,76,84,74,73,77,74,78,69,86,70,75,83,48,71,69,56,56,51,54,53,50,54,51,52,52,52,46,58,69,64,16,82,42,30,55,78,78,34,76,46,73,66,49,43,51,50,51,50,55,49,33,54,50,46,33,61,75,72,63,68,82,53,72,66,34,52,49,45,22,52,59,47,51,72,68,49,91,56,50,58,63,74,51,53,71,57,45,55,59,34,30,47,62,51,46,62,80,72,75,39,63,53,69,70,61,42,47,55,50,45,60,56,32,57,37,79,93,31,44,69,73,41,80,72,97,43,41,58,57,46,53,13,43,58,73,49,30,54,67,50,54,69,71,41,57,67,74,59,28,50,56,48,33,47,57,31,36,54,54,44,41,44,42,46,67,74,66,52,83,74,69,77,60,79,69,54,73,75,72,76,77,74,80,77,73,57,70,66,60,52,49,53,52,51,50,52,51,48,60,68,65,66,74,74,84,127

Sequence (220 aa):
MSRVIELERAANLVATSKPMPARRQVDEATGAVVNDVIRELQACYTAWRQAWPDDKALNAYRKSLIKAFAEAGITTLEQVRYAMQRCRQDAADFAPSAGKLVKWCQPTPEMLGLAPLERAYAEVCRNVHPCQAPSARWSHAAIYHAAVAAGFSNLQLLPRDAGLKLFGRHYDAVCRRLGDGEELAPAPVAALPAPMRQGSPEVANAHLSKIRGMLGGRRG

Radius of gyration: 28.69 Å; Cα contacts (8 Å, |Δi|>4): 166; chains: 1; bounding box: 64×56×87 Å

Secondary structure (DSSP, 8-state):
--SSTTTTTSSTTS----PPPP-----HHHHHHHHHHHHHHHHH-SSHHHH--SHHHHHHHHHHHHHHHHHHT---HHHHHHHHHHHHH---SSPPPHHHHHHHTSPPTGGGTPPPHHHHHHHHHHHHSTTTGGG---S-HHHHHHHHHH-HHHHHHS-HHHHHHHHHHHHHHHHHHHHTTPPPPPPPP-PPPPPP-PPPHHHHHHHHHHHHHHHTT---